Protein AF-A0A0E4HIX8-F1 (afdb_monomer_lite)

Foldseek 3Di:
DDPLVVLQVVLLVCLVPDDDDPPDPSVLSSLVSHQLLPDDQVSLVSLLVSLVVDPDPVSNLSSLVSPLNNLVYPCLVSLVVQLVPDQDPVSNVSSLSSNLSVPDQPFQWKAFDADFPVCVVVQVVQDDDPWDKAWGMKGQQSRHNQKIKTKIDTPDLVCQVVQFAPPSRSIDIDIDGDGDGDPDCRRGDPFFDMDTDGRDDDDDQVVVLVDDAQKDADDDDNAPDDDCVLCVVCVVVQWAWGMKGFLSHDDPRTGDPPDADSQQRKMWTWIFRDDSNDTDDIDTRGIHHD

Organism: NCBI:txid1073571

Sequence (290 aa):
MSLNQQRHKESMKYLTTAPLRENNAKFISAISDIAYESLTTDEAVLIERLYFKLKNLALRNQILYGLIRCKELELKDFFQNAYKKERYLDMRLLAVHGLAYYASEDRAGWIGGNAPEFFDGQSDLIHEGNQKYIFYLSLIHPFKPESMISIFIPEDYEEYLENNIYPNCSIKAIEHPISTESTEAMFTNPGLIKHAISGGELSNDEKSMDQSFLIKVGGNPRLIQNEDYYLTKLKEESISFLFQVDEEGYPETLLQEDCNYPFGFGSLYIYAKMGTTEVQHPVAGFWQFS

pLDDT: mean 90.48, std 8.73, range [46.25, 98.44]

Secondary structure (DSSP, 8-state):
--HHHHHHHHHHHHHHHS---TT-HHHHHHHHT--GGG--HHHHHHHHHHHHH---HHHHHHHHHHHTT-TTS--HHHHHHHHHH--SHHHHHHHHHHHHTTS-SS-SEEESSPPBGGGTT-HHHH-BTTB-EEEEEEEE-TT-TTEEEEEEEES-HHHHHHT-BTTS---EEEEEE--PBPS--TT--TTB--EEEPPPPP--HHHHHTS--SEEESSS---SS--THHHHHHHHTTEEEEEEEEGGG--TTSBPTTPPPTTSS-EEEEEEEE-SS-EEEEEEEEEE--

Structure (mmCIF, N/CA/C/O backbone):
data_AF-A0A0E4HIX8-F1
#
_entry.id   AF-A0A0E4HIX8-F1
#
loop_
_atom_site.group_PDB
_atom_site.id
_atom_site.type_symbol
_atom_site.label_atom_id
_atom_site.label_alt_id
_atom_site.label_comp_id
_atom_site.label_asym_id
_atom_site.label_entity_id
_atom_site.label_seq_id
_atom_site.pdbx_PDB_ins_code
_atom_site.Cartn_x
_atom_site.Cartn_y
_atom_site.Cartn_z
_atom_site.occupancy
_atom_site.B_iso_or_equiv
_atom_site.auth_seq_id
_atom_site.auth_comp_id
_atom_site.auth_asym_id
_atom_site.auth_atom_id
_atom_site.pdbx_PDB_model_num
ATOM 1 N N . MET A 1 1 ? 6.477 -9.493 -41.768 1.00 59.91 1 MET A N 1
ATOM 2 C CA . MET A 1 1 ? 7.122 -8.998 -40.533 1.00 59.91 1 MET A CA 1
ATOM 3 C C . MET A 1 1 ? 6.739 -7.537 -40.390 1.00 59.91 1 MET A C 1
ATOM 5 O O . MET A 1 1 ? 6.816 -6.833 -41.391 1.00 59.91 1 MET A O 1
ATOM 9 N N . SER A 1 2 ? 6.234 -7.105 -39.233 1.00 81.50 2 SER A N 1
ATOM 10 C CA . SER A 1 2 ? 5.857 -5.695 -39.045 1.00 81.50 2 SER A CA 1
ATOM 11 C C . SER A 1 2 ? 7.106 -4.803 -38.992 1.00 81.50 2 SER A C 1
ATOM 13 O O . SER A 1 2 ? 8.194 -5.277 -38.658 1.00 81.50 2 SER A O 1
ATOM 15 N N . LEU A 1 3 ? 6.963 -3.510 -39.305 1.00 80.12 3 LEU A N 1
ATOM 16 C CA . LEU A 1 3 ? 8.075 -2.548 -39.257 1.00 80.12 3 LEU A CA 1
ATOM 17 C C . LEU A 1 3 ? 8.757 -2.526 -37.873 1.00 80.12 3 LEU A C 1
ATOM 19 O O . LEU A 1 3 ? 9.980 -2.458 -37.786 1.00 80.12 3 LEU A O 1
ATOM 23 N N . ASN A 1 4 ? 7.980 -2.671 -36.796 1.00 80.81 4 ASN A N 1
ATOM 24 C CA . ASN A 1 4 ? 8.497 -2.717 -35.424 1.00 80.81 4 ASN A CA 1
ATOM 25 C C . ASN A 1 4 ? 9.299 -3.996 -35.136 1.00 80.81 4 ASN A C 1
ATOM 27 O O . ASN A 1 4 ? 10.362 -3.921 -34.527 1.00 80.81 4 ASN A O 1
ATOM 31 N N . GLN A 1 5 ? 8.855 -5.157 -35.631 1.00 83.94 5 GLN A N 1
ATOM 32 C CA . GLN A 1 5 ? 9.615 -6.410 -35.510 1.00 83.94 5 GLN A CA 1
ATOM 33 C C . GLN A 1 5 ? 10.943 -6.348 -36.274 1.00 83.94 5 GLN A C 1
ATOM 35 O O . GLN A 1 5 ? 11.952 -6.886 -35.819 1.00 83.94 5 GLN A O 1
ATOM 40 N N . GLN A 1 6 ? 10.960 -5.672 -37.427 1.00 88.94 6 GLN A N 1
ATOM 41 C CA . GLN A 1 6 ? 12.187 -5.475 -38.190 1.00 88.94 6 GLN A CA 1
ATOM 42 C C . GLN A 1 6 ? 13.198 -4.616 -37.426 1.00 88.94 6 GLN A C 1
ATOM 44 O O . GLN A 1 6 ? 14.352 -5.021 -37.284 1.00 88.94 6 GLN A O 1
ATOM 49 N N . ARG A 1 7 ? 12.754 -3.473 -36.888 1.00 91.19 7 ARG A N 1
ATOM 50 C CA . ARG A 1 7 ? 13.606 -2.568 -36.105 1.00 91.19 7 ARG A CA 1
ATOM 51 C C . ARG A 1 7 ? 14.152 -3.242 -34.851 1.00 91.19 7 ARG A C 1
ATOM 53 O O . ARG A 1 7 ? 15.355 -3.181 -34.625 1.00 91.19 7 ARG A O 1
ATOM 60 N N . HIS A 1 8 ? 13.313 -3.967 -34.109 1.00 94.12 8 HIS A N 1
ATOM 61 C CA . HIS A 1 8 ? 13.753 -4.749 -32.953 1.00 94.12 8 HIS A CA 1
ATOM 62 C C . HIS A 1 8 ? 14.888 -5.718 -33.335 1.00 94.12 8 HIS A C 1
ATOM 64 O O . HIS A 1 8 ? 15.964 -5.682 -32.741 1.00 94.12 8 HIS A O 1
ATOM 70 N N . LYS A 1 9 ? 14.701 -6.530 -34.387 1.00 93.12 9 LYS A N 1
ATOM 71 C CA . LYS A 1 9 ? 15.698 -7.525 -34.818 1.00 93.12 9 LYS A CA 1
ATOM 72 C C . LYS A 1 9 ? 17.019 -6.890 -35.264 1.00 93.12 9 LYS A C 1
ATOM 74 O O . LYS A 1 9 ? 18.096 -7.407 -34.959 1.00 93.12 9 LYS A O 1
ATOM 79 N N . GLU A 1 10 ? 16.953 -5.785 -36.003 1.00 94.06 10 GLU A N 1
ATOM 80 C CA . GLU A 1 10 ? 18.139 -5.040 -36.438 1.00 94.06 10 GLU A CA 1
ATOM 81 C C . GLU A 1 10 ? 18.893 -4.436 -35.245 1.00 94.06 10 GLU A C 1
ATOM 83 O O . GLU A 1 10 ? 20.123 -4.540 -35.177 1.00 94.06 10 GLU A O 1
ATOM 88 N N . SER A 1 11 ? 18.162 -3.888 -34.275 1.00 95.19 11 SER A N 1
ATOM 89 C CA . SER A 1 11 ? 18.711 -3.343 -33.035 1.00 95.19 11 SER A CA 1
ATOM 90 C C . SER A 1 11 ? 19.380 -4.406 -32.174 1.00 95.19 11 SER A C 1
ATOM 92 O O . SER A 1 11 ? 20.542 -4.233 -31.805 1.00 95.19 11 SER A O 1
ATOM 94 N N . MET A 1 12 ? 18.722 -5.542 -31.927 1.00 95.56 12 MET A N 1
ATOM 95 C CA . MET A 1 12 ? 19.296 -6.641 -31.142 1.00 95.56 12 MET A CA 1
ATOM 96 C C . MET A 1 12 ? 20.572 -7.193 -31.788 1.00 95.56 12 MET A C 1
ATOM 98 O O . MET A 1 12 ? 21.597 -7.369 -31.119 1.00 95.56 12 MET A O 1
ATOM 102 N N . LYS A 1 13 ? 20.574 -7.361 -33.118 1.00 94.31 13 LYS A N 1
ATOM 103 C CA . LYS A 1 13 ? 21.771 -7.771 -33.869 1.00 94.31 13 LYS A CA 1
ATOM 104 C C . LYS A 1 13 ? 22.914 -6.762 -33.724 1.00 94.31 13 LYS A C 1
ATOM 106 O O . LYS A 1 13 ? 24.072 -7.156 -33.551 1.00 94.31 13 LYS A O 1
ATOM 111 N N . TYR A 1 14 ? 22.609 -5.468 -33.806 1.00 95.44 14 TYR A N 1
ATOM 112 C CA . TYR A 1 14 ? 23.607 -4.417 -33.636 1.00 95.44 14 TYR A CA 1
ATOM 113 C C . TYR A 1 14 ? 24.183 -4.419 -32.216 1.00 95.44 14 TYR A C 1
ATOM 115 O O . TYR A 1 14 ? 25.400 -4.458 -32.060 1.00 95.44 14 TYR A O 1
ATOM 123 N N . LEU A 1 15 ? 23.335 -4.449 -31.188 1.00 93.94 15 LEU A N 1
ATOM 124 C CA . LEU A 1 15 ? 23.751 -4.397 -29.783 1.00 93.94 15 LEU A CA 1
ATOM 125 C C . LEU A 1 15 ? 24.570 -5.618 -29.345 1.00 93.94 15 LEU A C 1
ATOM 127 O O . LEU A 1 15 ? 25.424 -5.497 -28.473 1.00 93.94 15 LEU A O 1
ATOM 131 N N . THR A 1 16 ? 24.364 -6.769 -29.987 1.00 91.75 16 THR A N 1
ATOM 132 C CA . THR A 1 16 ? 25.145 -7.990 -29.730 1.00 91.75 16 THR A CA 1
ATOM 133 C C . THR A 1 16 ? 26.591 -7.878 -30.223 1.00 91.75 16 THR A C 1
ATOM 135 O O . THR A 1 16 ? 27.501 -8.470 -29.648 1.00 91.75 16 THR A O 1
ATOM 138 N N . THR A 1 17 ? 26.817 -7.140 -31.313 1.00 88.38 17 THR A N 1
ATOM 139 C CA . THR A 1 17 ? 28.098 -7.142 -32.044 1.00 88.38 17 THR A CA 1
ATOM 140 C C . THR A 1 17 ? 28.874 -5.835 -31.924 1.00 88.38 17 THR A C 1
ATOM 142 O O . THR A 1 17 ? 30.094 -5.817 -32.100 1.00 88.38 17 THR A O 1
ATOM 145 N N . ALA A 1 18 ? 28.192 -4.729 -31.633 1.00 84.56 18 ALA A N 1
ATOM 146 C CA . ALA A 1 18 ? 28.807 -3.419 -31.540 1.00 84.56 18 ALA A CA 1
ATOM 147 C C . ALA A 1 18 ? 29.565 -3.234 -30.212 1.00 84.56 18 ALA A C 1
ATOM 149 O O . ALA A 1 18 ? 29.107 -3.678 -29.158 1.00 84.56 18 ALA A O 1
ATOM 150 N N . PRO A 1 19 ? 30.700 -2.510 -30.218 1.00 87.06 19 PRO A N 1
ATOM 151 C CA . PRO A 1 19 ? 31.326 -2.071 -28.979 1.00 87.06 19 PRO A CA 1
ATOM 152 C C . PRO A 1 19 ? 30.395 -1.115 -28.224 1.00 87.06 19 PRO A C 1
ATOM 154 O 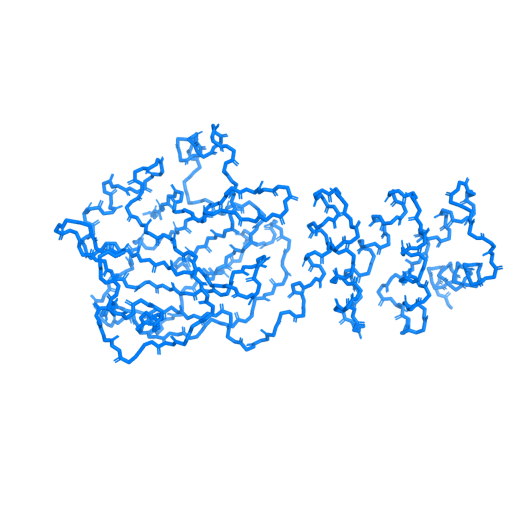O . PRO A 1 19 ? 29.704 -0.293 -28.833 1.00 87.06 19 PRO A O 1
ATOM 157 N N . LEU A 1 20 ? 30.432 -1.174 -26.892 1.00 89.94 20 LEU A N 1
ATOM 158 C CA . LEU A 1 20 ? 29.650 -0.294 -26.026 1.00 89.94 20 LEU A CA 1
ATOM 159 C C . LEU A 1 20 ? 30.088 1.166 -26.238 1.00 89.94 20 LEU A C 1
ATOM 161 O O . LEU A 1 20 ? 31.206 1.553 -25.896 1.00 89.94 20 LEU A O 1
ATOM 165 N N . ARG A 1 21 ? 29.215 1.964 -26.865 1.00 90.12 21 ARG A N 1
ATOM 166 C CA . ARG A 1 21 ? 29.473 3.360 -27.251 1.00 90.12 21 ARG A CA 1
ATOM 167 C C . ARG A 1 21 ? 28.245 4.218 -26.969 1.00 90.12 21 ARG A C 1
ATOM 169 O O . ARG A 1 21 ? 27.449 4.494 -27.856 1.00 90.12 21 ARG A O 1
ATOM 176 N N . GLU A 1 22 ? 28.126 4.669 -25.730 1.00 90.88 22 GLU A N 1
ATOM 177 C CA . GLU A 1 22 ? 26.921 5.325 -25.193 1.00 90.88 22 GLU A CA 1
ATOM 178 C C . GLU A 1 22 ? 26.588 6.672 -25.848 1.00 90.88 22 GLU A C 1
ATOM 180 O O . GLU A 1 22 ? 25.436 7.084 -25.850 1.00 90.88 22 GLU A O 1
ATOM 185 N N . ASN A 1 23 ? 27.581 7.336 -26.446 1.00 90.81 23 ASN A N 1
ATOM 186 C CA . ASN A 1 23 ? 27.400 8.607 -27.157 1.00 90.81 23 ASN A CA 1
ATOM 187 C C . ASN A 1 23 ? 27.162 8.416 -28.665 1.00 90.81 23 ASN A C 1
ATOM 189 O O . ASN A 1 23 ? 27.060 9.386 -29.412 1.00 90.81 23 ASN A O 1
ATOM 193 N N . ASN A 1 24 ? 27.140 7.173 -29.154 1.00 94.00 24 ASN A N 1
ATOM 194 C CA . ASN A 1 24 ? 26.925 6.898 -30.566 1.00 94.00 24 ASN A CA 1
ATOM 195 C C . ASN A 1 24 ? 25.423 6.906 -30.881 1.00 94.00 24 ASN A C 1
ATOM 197 O O . ASN A 1 24 ? 24.669 6.108 -30.331 1.00 94.00 24 ASN A O 1
ATOM 201 N N . ALA A 1 25 ? 25.004 7.751 -31.827 1.00 93.94 25 ALA A N 1
ATOM 202 C CA . ALA A 1 25 ? 23.596 7.896 -32.205 1.00 93.94 25 ALA A CA 1
ATOM 203 C C . ALA A 1 25 ? 22.934 6.570 -32.621 1.00 93.94 25 ALA A C 1
ATOM 205 O O . ALA A 1 25 ? 21.786 6.316 -32.270 1.00 93.94 25 ALA A O 1
ATOM 206 N N . LYS A 1 26 ? 23.670 5.685 -33.308 1.00 93.88 26 LYS A N 1
ATOM 207 C CA . LYS A 1 26 ? 23.159 4.367 -33.705 1.00 93.88 26 LYS A CA 1
ATOM 208 C C . LYS A 1 26 ? 22.976 3.437 -32.503 1.00 93.88 26 LYS A C 1
ATOM 210 O O . LYS A 1 26 ? 22.024 2.672 -32.485 1.00 93.88 26 LYS A O 1
ATOM 215 N N . PHE A 1 27 ? 23.843 3.524 -31.492 1.00 95.12 27 PHE A N 1
ATOM 216 C CA . PHE A 1 27 ? 23.681 2.786 -30.234 1.00 95.12 27 PHE A CA 1
ATOM 217 C C . PHE A 1 27 ? 22.464 3.270 -29.440 1.00 95.12 27 PHE A C 1
ATOM 219 O O . PHE A 1 27 ? 21.651 2.455 -29.018 1.00 95.12 27 PHE A O 1
ATOM 226 N N . ILE A 1 28 ? 22.298 4.588 -29.310 1.00 95.38 28 ILE A N 1
ATOM 227 C CA . ILE A 1 28 ? 21.143 5.199 -28.634 1.00 95.38 28 ILE A CA 1
ATOM 228 C C . ILE A 1 28 ? 19.832 4.814 -29.343 1.00 95.38 28 ILE A C 1
ATOM 230 O O . ILE A 1 28 ? 18.876 4.376 -28.702 1.00 95.38 28 ILE A O 1
ATOM 234 N N . SER A 1 29 ? 19.801 4.917 -30.677 1.00 94.75 29 SER A N 1
ATOM 235 C CA . SER A 1 29 ? 18.643 4.508 -31.480 1.00 94.75 29 SER A CA 1
ATOM 236 C C . SER A 1 29 ? 18.362 3.015 -31.347 1.00 94.75 29 SER A C 1
ATOM 238 O O . SER A 1 29 ? 17.205 2.632 -31.244 1.00 94.75 29 SER A O 1
ATOM 240 N N . ALA A 1 30 ? 19.399 2.172 -31.306 1.00 95.94 30 ALA A N 1
ATOM 241 C CA . ALA A 1 30 ? 19.214 0.733 -31.173 1.00 95.94 30 ALA A CA 1
ATOM 242 C C . ALA A 1 30 ? 18.537 0.363 -29.848 1.00 95.94 30 ALA A C 1
ATOM 244 O O . ALA A 1 30 ? 17.614 -0.438 -29.868 1.00 95.94 30 ALA A O 1
ATOM 245 N N . ILE A 1 31 ? 18.925 0.980 -28.723 1.00 95.62 31 ILE A N 1
ATOM 246 C CA . ILE A 1 31 ? 18.240 0.791 -27.428 1.00 95.62 31 ILE A CA 1
ATOM 247 C C . ILE A 1 31 ? 16.780 1.282 -27.486 1.00 95.62 31 ILE A C 1
ATOM 249 O O . ILE A 1 31 ? 15.894 0.673 -26.895 1.00 95.62 31 ILE A O 1
ATOM 253 N N . SER A 1 32 ? 16.513 2.356 -28.232 1.00 93.81 32 SER A N 1
ATOM 254 C CA . SER A 1 32 ? 15.167 2.942 -28.385 1.00 93.81 32 SER A CA 1
ATOM 255 C C . SER A 1 32 ? 14.215 2.137 -29.240 1.00 93.81 32 SER A C 1
ATOM 257 O O . SER A 1 32 ? 13.009 2.175 -29.020 1.00 93.81 32 SER A O 1
ATOM 259 N N . ASP A 1 33 ? 14.762 1.365 -30.162 1.00 94.94 33 ASP A N 1
ATOM 260 C CA . ASP A 1 33 ? 13.988 0.588 -31.115 1.00 94.94 33 ASP A CA 1
ATOM 261 C C . ASP A 1 33 ? 13.700 -0.840 -30.623 1.00 94.94 33 ASP A C 1
ATOM 263 O O . ASP A 1 33 ? 13.101 -1.637 -31.349 1.00 94.94 33 ASP A O 1
ATOM 267 N N . ILE A 1 34 ? 14.120 -1.186 -29.400 1.00 95.25 34 ILE A N 1
ATOM 268 C CA . ILE A 1 34 ? 13.808 -2.477 -28.788 1.00 95.25 34 ILE A CA 1
ATOM 269 C C . ILE A 1 34 ? 12.320 -2.516 -28.435 1.00 95.25 34 ILE A C 1
ATOM 271 O O . ILE A 1 34 ? 11.837 -1.785 -27.574 1.00 95.25 34 ILE A O 1
ATOM 275 N N . ALA A 1 35 ? 11.595 -3.444 -29.052 1.00 93.62 35 ALA A N 1
ATOM 276 C CA . ALA A 1 35 ? 10.303 -3.893 -28.546 1.00 93.62 35 ALA A CA 1
ATOM 277 C C . ALA A 1 35 ? 10.506 -4.775 -27.295 1.00 93.62 35 ALA A C 1
ATOM 279 O O . ALA A 1 35 ? 10.744 -5.974 -27.416 1.00 93.62 35 ALA A O 1
ATOM 280 N N . TYR A 1 36 ? 10.479 -4.160 -26.109 1.00 93.44 36 TYR A N 1
ATOM 281 C CA . TYR A 1 36 ? 10.778 -4.834 -24.837 1.00 93.44 36 TYR A CA 1
ATOM 282 C C . TYR A 1 36 ? 9.793 -5.960 -24.502 1.00 93.44 36 TYR A C 1
ATOM 284 O O . TYR A 1 36 ? 10.214 -7.047 -24.136 1.00 93.44 36 TYR A O 1
ATOM 292 N N . GLU A 1 37 ? 8.496 -5.743 -24.720 1.00 90.31 37 GLU A N 1
ATOM 293 C CA . GLU A 1 37 ? 7.434 -6.725 -24.434 1.00 90.31 37 GLU A CA 1
ATOM 294 C C . GLU A 1 37 ? 7.545 -8.015 -25.264 1.00 90.31 37 GLU A C 1
ATOM 296 O O . GLU A 1 37 ? 6.884 -8.998 -24.959 1.00 90.31 37 GLU A O 1
ATOM 301 N N . SER A 1 38 ? 8.378 -8.020 -26.309 1.00 91.00 38 SER A N 1
ATOM 302 C CA . SER A 1 38 ? 8.639 -9.188 -27.155 1.00 91.00 38 SER A CA 1
ATOM 303 C C . SER A 1 38 ? 10.047 -9.764 -26.988 1.00 91.00 38 SER A C 1
ATOM 305 O O . SER A 1 38 ? 10.480 -10.537 -27.840 1.00 91.00 38 SER A O 1
ATOM 307 N N . LEU A 1 39 ? 10.793 -9.345 -25.960 1.00 95.06 39 LEU A N 1
ATOM 308 C CA . LEU A 1 39 ? 12.128 -9.877 -25.698 1.00 95.06 39 LEU A CA 1
ATOM 309 C C . LEU A 1 39 ? 12.061 -11.365 -25.360 1.00 95.06 39 LEU A C 1
ATOM 311 O O . LEU A 1 39 ? 11.283 -11.797 -24.514 1.00 95.06 39 LEU A O 1
ATOM 315 N N . THR A 1 40 ? 12.950 -12.136 -25.972 1.00 95.06 40 THR A N 1
ATOM 316 C CA . THR A 1 40 ? 13.248 -13.491 -25.502 1.00 95.06 40 THR A CA 1
ATOM 317 C C . THR A 1 40 ? 14.146 -13.455 -24.261 1.00 95.06 40 THR A C 1
ATOM 319 O O . THR A 1 40 ? 14.801 -12.449 -23.978 1.00 95.06 40 THR A O 1
ATOM 322 N N . THR A 1 41 ? 14.238 -14.569 -23.530 1.00 94.06 41 THR A N 1
ATOM 323 C CA . THR A 1 41 ? 15.103 -14.682 -22.342 1.00 94.06 41 THR A CA 1
ATOM 324 C C . THR A 1 41 ? 16.573 -14.367 -22.651 1.00 94.06 41 THR A C 1
ATOM 326 O O . THR A 1 41 ? 17.208 -13.615 -21.916 1.00 94.06 41 THR A O 1
ATOM 329 N N . ASP A 1 42 ? 17.113 -14.870 -23.766 1.00 94.62 42 ASP A N 1
ATOM 330 C CA . ASP A 1 42 ? 18.510 -14.615 -24.159 1.00 94.62 42 ASP A CA 1
ATOM 331 C C . ASP A 1 42 ? 18.763 -13.135 -24.477 1.00 94.62 42 ASP A C 1
ATOM 333 O O . ASP A 1 42 ? 19.809 -12.568 -24.139 1.00 94.62 42 ASP A O 1
ATOM 337 N N . GLU A 1 43 ? 17.795 -12.492 -25.128 1.00 96.31 43 GLU A N 1
ATOM 338 C CA . GLU A 1 43 ? 17.854 -11.072 -25.451 1.00 96.31 43 GLU A CA 1
ATOM 339 C C . GLU A 1 43 ? 17.769 -10.218 -24.186 1.00 96.31 43 GLU A C 1
ATOM 341 O O . GLU A 1 43 ? 18.552 -9.280 -24.037 1.00 96.31 43 GLU A O 1
ATOM 346 N N . ALA A 1 44 ? 16.901 -10.575 -23.241 1.00 96.00 44 ALA A N 1
ATOM 347 C CA . ALA A 1 44 ? 16.820 -9.910 -21.948 1.00 96.00 44 ALA A CA 1
ATOM 348 C C . ALA A 1 44 ? 18.144 -9.999 -21.180 1.00 96.00 44 ALA A C 1
ATOM 350 O O . ALA A 1 44 ? 18.674 -8.962 -20.787 1.00 96.00 44 ALA A O 1
ATOM 351 N N . VAL A 1 45 ? 18.773 -11.178 -21.111 1.00 96.19 45 VAL A N 1
ATOM 352 C CA . VAL A 1 45 ? 20.099 -11.352 -20.488 1.00 96.19 45 VAL A CA 1
ATOM 353 C C . VAL A 1 45 ? 21.152 -10.432 -21.121 1.00 96.19 45 VAL A C 1
ATOM 355 O O . VAL A 1 45 ? 22.015 -9.882 -20.425 1.00 96.19 45 VAL A O 1
ATOM 358 N N . LEU A 1 46 ? 21.113 -10.227 -22.443 1.00 96.06 46 LEU A N 1
ATOM 359 C CA . LEU A 1 46 ? 21.987 -9.256 -23.108 1.00 96.06 46 LEU A CA 1
ATOM 360 C C . LEU A 1 46 ? 21.691 -7.823 -22.640 1.00 96.06 46 LEU A C 1
ATOM 362 O O . LEU A 1 46 ? 22.627 -7.080 -22.327 1.00 96.06 46 LEU A O 1
ATOM 366 N N . ILE A 1 47 ? 20.417 -7.434 -22.590 1.00 97.56 47 ILE A N 1
ATOM 367 C CA . ILE A 1 47 ? 19.988 -6.096 -22.171 1.00 97.56 47 ILE A CA 1
ATOM 368 C C . ILE A 1 47 ? 20.337 -5.822 -20.703 1.00 97.56 47 ILE A C 1
ATOM 370 O O . ILE A 1 47 ? 20.862 -4.749 -20.401 1.00 97.56 47 ILE A O 1
ATOM 374 N N . GLU A 1 48 ? 20.158 -6.787 -19.803 1.00 97.31 48 GLU A N 1
ATOM 375 C CA . GLU A 1 48 ? 20.580 -6.685 -18.403 1.00 97.31 48 GLU A CA 1
ATOM 376 C C . GLU A 1 48 ? 22.090 -6.442 -18.294 1.00 97.31 48 GLU A C 1
ATOM 378 O O . GLU A 1 48 ? 22.552 -5.511 -17.627 1.00 97.31 48 GLU A O 1
ATOM 383 N N . ARG A 1 49 ? 22.896 -7.233 -19.016 1.00 96.31 49 ARG A N 1
ATOM 384 C CA . ARG A 1 49 ? 24.357 -7.053 -19.052 1.00 96.31 49 ARG A CA 1
ATOM 385 C C . ARG A 1 49 ? 24.746 -5.672 -19.566 1.00 96.31 49 ARG A C 1
ATOM 387 O O . ARG A 1 49 ? 25.720 -5.097 -19.073 1.00 96.31 49 ARG A O 1
ATOM 394 N N . LEU A 1 50 ? 24.027 -5.145 -20.558 1.00 96.31 50 LEU A N 1
ATOM 395 C CA . LEU A 1 50 ? 24.237 -3.785 -21.049 1.00 96.31 50 LEU A CA 1
ATOM 396 C C . LEU A 1 50 ? 23.897 -2.766 -19.960 1.00 96.31 50 LEU A C 1
ATOM 398 O O . LEU A 1 50 ? 24.756 -1.949 -19.634 1.00 96.31 50 LEU A O 1
ATOM 402 N N . TYR A 1 51 ? 22.723 -2.861 -19.334 1.00 97.50 51 TYR A N 1
ATOM 403 C CA . TYR A 1 51 ? 22.295 -1.977 -18.246 1.00 97.50 51 TYR A CA 1
ATOM 404 C C . TYR A 1 51 ? 23.368 -1.818 -17.160 1.00 97.50 51 TYR A C 1
ATOM 406 O O . TYR A 1 51 ? 23.742 -0.697 -16.799 1.00 97.50 51 TYR A O 1
ATOM 414 N N . PHE A 1 52 ? 23.937 -2.929 -16.680 1.00 96.94 52 PHE A N 1
ATOM 415 C CA . PHE A 1 52 ? 24.943 -2.880 -15.617 1.00 96.94 52 PHE A CA 1
ATOM 416 C C . PHE A 1 52 ? 26.282 -2.281 -16.062 1.00 96.94 52 PHE A C 1
ATOM 418 O O . PHE A 1 52 ? 26.972 -1.688 -15.225 1.00 96.94 52 PHE A O 1
ATOM 425 N N . LYS A 1 53 ? 26.631 -2.366 -17.352 1.00 95.75 53 LYS A N 1
ATOM 426 C CA . LYS A 1 53 ? 27.852 -1.770 -17.919 1.00 95.75 53 LYS A CA 1
ATOM 427 C C . LYS A 1 53 ? 27.704 -0.287 -18.262 1.00 95.75 53 LYS A C 1
ATOM 429 O O . LYS A 1 53 ? 28.718 0.411 -18.300 1.00 95.75 53 LYS A O 1
ATOM 434 N N . LEU A 1 54 ? 26.481 0.188 -18.500 1.00 95.69 54 LEU A N 1
ATOM 435 C CA . LEU A 1 54 ? 26.231 1.557 -18.939 1.00 95.69 54 LEU A CA 1
ATOM 436 C C . LEU A 1 54 ? 26.487 2.593 -17.832 1.00 95.69 54 LEU A C 1
ATOM 438 O O . LEU A 1 54 ? 26.041 2.443 -16.689 1.00 95.69 54 LEU A O 1
ATOM 442 N N . LYS A 1 55 ? 27.149 3.698 -18.183 1.00 94.19 55 LYS A N 1
ATOM 443 C CA . LYS A 1 55 ? 27.344 4.876 -17.319 1.00 94.19 55 LYS A CA 1
ATOM 444 C C . LYS A 1 55 ? 26.317 5.977 -17.586 1.00 94.19 55 LYS A C 1
ATOM 446 O O . LYS A 1 55 ? 25.950 6.689 -16.650 1.00 94.19 55 LYS A O 1
ATOM 451 N N . ASN A 1 56 ? 25.804 6.079 -18.807 1.00 95.38 56 ASN A N 1
ATOM 452 C CA . ASN A 1 56 ? 24.782 7.035 -19.208 1.00 95.38 56 ASN A CA 1
ATOM 453 C C . ASN A 1 56 ? 23.448 6.736 -18.510 1.00 95.38 56 ASN A C 1
ATOM 455 O O . ASN A 1 56 ? 22.855 5.672 -18.690 1.00 95.38 56 ASN A O 1
ATOM 459 N N . LEU A 1 57 ? 22.992 7.705 -17.718 1.00 93.94 57 LEU A N 1
ATOM 460 C CA . LEU A 1 57 ? 21.774 7.607 -16.921 1.00 93.94 57 LEU A CA 1
ATOM 461 C C . LEU A 1 57 ? 20.517 7.449 -17.785 1.00 93.94 57 LEU A C 1
ATOM 463 O O . LEU A 1 57 ? 19.703 6.578 -17.505 1.00 93.94 57 LEU A O 1
ATOM 467 N N . ALA A 1 58 ? 20.378 8.240 -18.850 1.00 94.00 58 ALA A N 1
ATOM 468 C CA . ALA A 1 58 ? 19.187 8.223 -19.696 1.00 94.00 58 ALA A CA 1
ATOM 469 C C . ALA A 1 58 ? 18.986 6.856 -20.368 1.00 94.00 58 ALA A C 1
ATOM 471 O O . ALA A 1 58 ? 17.879 6.324 -20.362 1.00 94.00 58 ALA A O 1
ATOM 472 N N . LEU A 1 59 ? 20.067 6.247 -20.868 1.00 96.06 59 LEU A N 1
ATOM 473 C CA . LEU A 1 59 ? 20.009 4.913 -21.473 1.00 96.06 59 LEU A CA 1
ATOM 474 C C . LEU A 1 59 ? 19.667 3.825 -20.453 1.00 96.06 59 LEU A C 1
ATOM 476 O O . LEU A 1 59 ? 18.881 2.929 -20.756 1.00 96.06 59 LEU A O 1
ATOM 480 N N . ARG A 1 60 ? 20.227 3.899 -19.238 1.00 97.06 60 ARG A N 1
ATOM 481 C CA . ARG A 1 60 ? 19.858 2.968 -18.165 1.00 97.06 60 ARG A CA 1
ATOM 482 C C . ARG A 1 60 ? 18.391 3.118 -17.779 1.00 97.06 60 ARG A C 1
ATOM 484 O O . ARG A 1 60 ? 17.694 2.115 -17.706 1.00 97.06 60 ARG A O 1
ATOM 491 N N . ASN A 1 61 ? 17.923 4.349 -17.592 1.00 95.50 61 ASN A N 1
ATOM 492 C CA . ASN A 1 61 ? 16.533 4.642 -17.255 1.00 95.50 61 ASN A CA 1
ATOM 493 C C . ASN A 1 61 ? 15.572 4.075 -18.305 1.00 95.50 61 ASN A C 1
ATOM 495 O O . ASN A 1 61 ? 14.604 3.401 -17.978 1.00 95.50 61 ASN A O 1
ATOM 499 N N . GLN A 1 62 ? 15.896 4.263 -19.581 1.00 95.56 62 GLN A N 1
ATOM 500 C CA . GLN A 1 62 ? 15.123 3.725 -20.690 1.00 95.56 62 GLN A CA 1
ATOM 501 C C . GLN A 1 62 ? 15.059 2.191 -20.693 1.00 95.56 62 GLN A C 1
ATOM 503 O O . GLN A 1 62 ? 13.981 1.628 -20.878 1.00 95.56 62 GLN A O 1
ATOM 508 N N . ILE A 1 63 ? 16.187 1.514 -20.451 1.00 97.31 63 ILE A N 1
ATOM 509 C CA . ILE A 1 63 ? 16.215 0.052 -20.320 1.00 97.31 63 ILE A CA 1
ATOM 510 C C . ILE A 1 63 ? 15.371 -0.403 -19.130 1.00 97.31 63 ILE A C 1
ATOM 512 O O . ILE A 1 63 ? 14.589 -1.338 -19.271 1.00 97.31 63 ILE A O 1
ATOM 516 N N . LEU A 1 64 ? 15.503 0.265 -17.983 1.00 95.50 64 LEU A N 1
ATOM 517 C CA . LEU A 1 64 ? 14.754 -0.063 -16.775 1.00 95.50 64 LEU A CA 1
ATOM 518 C C . LEU A 1 64 ? 13.242 0.045 -17.018 1.00 95.50 64 LEU A C 1
ATOM 520 O O . LEU A 1 64 ? 12.514 -0.910 -16.767 1.00 95.50 64 LEU A O 1
ATOM 524 N N . TYR A 1 65 ? 12.787 1.152 -17.615 1.00 93.25 65 TYR A N 1
ATOM 525 C CA . TYR A 1 65 ? 11.394 1.342 -18.038 1.00 93.25 65 TYR A CA 1
ATOM 526 C C . TYR A 1 65 ? 10.901 0.285 -19.028 1.00 93.25 65 TYR A C 1
ATOM 528 O O . TYR A 1 65 ? 9.725 -0.080 -18.998 1.00 93.25 65 TYR A O 1
ATOM 536 N N . GLY A 1 66 ? 11.765 -0.152 -19.943 1.00 93.12 66 GLY A N 1
ATOM 537 C CA 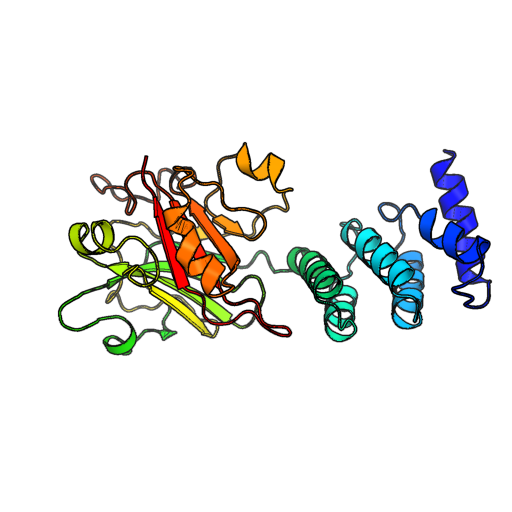. GLY A 1 66 ? 11.440 -1.191 -20.911 1.00 93.12 66 GLY A CA 1
ATOM 538 C C . GLY A 1 66 ? 11.259 -2.554 -20.245 1.00 93.12 66 GLY A C 1
ATOM 539 O O . GLY A 1 66 ? 10.246 -3.216 -20.460 1.00 93.12 66 GLY A O 1
ATOM 540 N N . LEU A 1 67 ? 12.201 -2.943 -19.384 1.00 95.38 67 LEU A N 1
ATOM 541 C CA . LEU A 1 67 ? 12.198 -4.243 -18.713 1.00 95.38 67 LEU A CA 1
ATOM 542 C C . LEU A 1 67 ? 11.025 -4.417 -17.739 1.00 95.38 67 LEU A C 1
ATOM 544 O O . LEU A 1 67 ? 10.508 -5.522 -17.632 1.00 95.38 67 LEU A O 1
ATOM 548 N N . ILE A 1 68 ? 10.525 -3.343 -17.112 1.00 90.56 68 ILE A N 1
ATOM 549 C CA . ILE A 1 68 ? 9.304 -3.390 -16.273 1.00 90.56 68 ILE A CA 1
ATOM 550 C C . ILE A 1 68 ? 8.091 -3.939 -17.047 1.00 90.56 68 ILE A C 1
ATOM 552 O O . ILE A 1 68 ? 7.198 -4.545 -16.463 1.00 90.56 68 ILE A O 1
ATOM 556 N N . ARG A 1 69 ? 8.050 -3.764 -18.373 1.00 87.75 69 ARG A N 1
ATOM 557 C CA . ARG A 1 69 ? 6.928 -4.211 -19.218 1.00 87.75 69 ARG A CA 1
ATOM 558 C C . ARG A 1 69 ? 7.031 -5.682 -19.627 1.00 87.75 69 ARG A C 1
ATOM 560 O O . ARG A 1 69 ? 6.096 -6.217 -20.214 1.00 87.75 69 ARG A O 1
ATOM 567 N N . CYS A 1 70 ? 8.146 -6.345 -19.330 1.00 89.06 70 CYS A N 1
ATOM 568 C CA . CYS A 1 70 ? 8.417 -7.718 -19.747 1.00 89.06 70 CYS A CA 1
ATOM 569 C C . CYS A 1 70 ? 7.814 -8.730 -18.761 1.00 89.06 70 CYS A C 1
ATOM 571 O O . CYS A 1 70 ? 8.539 -9.411 -18.043 1.00 89.06 70 CYS A O 1
ATOM 573 N N . LYS A 1 71 ? 6.480 -8.817 -18.715 1.00 79.12 71 LYS A N 1
ATOM 574 C CA . LYS A 1 71 ? 5.751 -9.625 -17.716 1.00 79.12 71 LYS A CA 1
A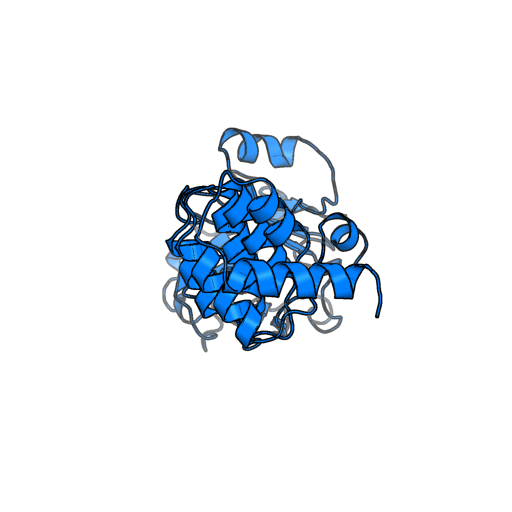TOM 575 C C . LYS A 1 71 ? 5.992 -11.139 -17.815 1.00 79.12 71 LYS A C 1
ATOM 577 O O . LYS A 1 71 ? 5.798 -11.852 -16.838 1.00 79.12 71 LYS A O 1
ATOM 582 N N . GLU A 1 72 ? 6.394 -11.626 -18.987 1.00 84.69 72 GLU A N 1
ATOM 583 C CA . GLU A 1 72 ? 6.620 -13.056 -19.254 1.00 84.69 72 GLU A CA 1
ATOM 584 C C . GLU A 1 72 ? 8.044 -13.529 -18.906 1.00 84.69 72 GLU A C 1
ATOM 586 O O . GLU A 1 72 ? 8.341 -14.718 -19.006 1.00 84.69 72 GLU A O 1
ATOM 591 N N . LEU A 1 73 ? 8.939 -12.617 -18.513 1.00 88.69 73 LEU A N 1
ATOM 592 C CA . LEU A 1 73 ? 10.330 -12.927 -18.180 1.00 88.69 73 LEU A CA 1
ATOM 593 C C . LEU A 1 73 ? 10.536 -12.946 -16.664 1.00 88.69 73 LEU A C 1
ATOM 595 O O . LEU A 1 73 ? 9.920 -12.159 -15.959 1.00 88.69 73 LEU A O 1
ATOM 599 N N . GLU A 1 74 ? 11.436 -13.799 -16.168 1.00 90.69 74 GLU A N 1
ATOM 600 C CA . GLU A 1 74 ? 11.929 -13.711 -14.786 1.00 90.69 74 GLU A CA 1
ATOM 601 C C . GLU A 1 74 ? 13.041 -12.658 -14.741 1.00 90.69 74 GLU A C 1
ATOM 603 O O . GLU A 1 74 ? 14.116 -12.856 -15.307 1.00 90.69 74 GLU A O 1
ATOM 608 N N . LEU A 1 75 ? 12.754 -11.522 -14.104 1.00 93.38 75 LEU A N 1
ATOM 609 C CA . LEU A 1 75 ? 13.664 -10.387 -13.940 1.00 93.38 75 LEU A CA 1
ATOM 610 C C . LEU A 1 75 ? 13.791 -9.941 -12.472 1.00 93.38 75 LEU A C 1
ATOM 612 O O . LEU A 1 75 ? 14.216 -8.812 -12.203 1.00 93.38 75 LEU A O 1
ATOM 616 N N . LYS A 1 76 ? 13.429 -10.788 -11.501 1.00 88.06 76 LYS A N 1
ATOM 617 C CA . LYS A 1 76 ? 13.464 -10.437 -10.072 1.00 88.06 76 LYS A CA 1
ATOM 618 C C . LYS A 1 76 ? 14.871 -10.031 -9.661 1.00 88.06 76 LYS A C 1
ATOM 620 O O . LYS A 1 76 ? 15.081 -8.938 -9.129 1.00 88.06 76 LYS A O 1
ATOM 625 N N . ASP A 1 77 ? 15.846 -10.877 -9.976 1.00 92.50 77 ASP A N 1
ATOM 626 C CA . ASP A 1 77 ? 17.253 -10.633 -9.661 1.00 92.50 77 ASP A CA 1
ATOM 627 C C . ASP A 1 77 ? 17.779 -9.377 -10.364 1.00 92.50 77 ASP A C 1
ATOM 629 O O . ASP A 1 77 ? 18.541 -8.601 -9.775 1.00 92.50 77 ASP A O 1
ATOM 633 N N . PHE A 1 78 ? 17.343 -9.125 -11.603 1.00 96.56 78 PHE A N 1
ATOM 634 C CA . PHE A 1 78 ? 17.683 -7.902 -12.322 1.00 96.56 78 PHE A CA 1
ATOM 635 C C . PHE A 1 78 ? 17.228 -6.665 -11.545 1.00 96.56 78 PHE A C 1
ATOM 637 O O . PHE A 1 78 ? 18.053 -5.796 -11.249 1.00 96.56 78 PHE A O 1
ATOM 644 N N . PHE A 1 79 ? 15.948 -6.588 -11.171 1.00 94.25 79 PHE A N 1
ATOM 645 C CA . PHE A 1 79 ? 15.414 -5.419 -10.478 1.00 94.25 79 PHE A CA 1
ATOM 646 C C . PHE A 1 79 ? 16.013 -5.247 -9.076 1.00 94.25 79 PHE A C 1
ATOM 648 O O . PHE A 1 79 ? 16.298 -4.117 -8.671 1.00 94.25 79 PHE A O 1
ATOM 655 N N . GLN A 1 80 ? 16.319 -6.341 -8.365 1.00 88.62 80 GLN A N 1
ATOM 656 C CA . GLN A 1 80 ? 17.002 -6.280 -7.065 1.00 88.62 80 GLN A CA 1
ATOM 657 C C . GLN A 1 80 ? 18.392 -5.661 -7.215 1.00 88.62 80 GLN A C 1
ATOM 659 O O . GLN A 1 80 ? 18.797 -4.790 -6.440 1.00 88.62 80 GLN A O 1
ATOM 664 N N . ASN A 1 81 ? 19.131 -6.091 -8.235 1.00 92.75 81 ASN A N 1
ATOM 665 C CA . ASN A 1 81 ? 20.464 -5.576 -8.512 1.00 92.75 81 ASN A CA 1
ATOM 666 C C . ASN A 1 81 ? 20.423 -4.144 -9.070 1.00 92.75 81 ASN A C 1
ATOM 668 O O . ASN A 1 81 ? 21.303 -3.341 -8.756 1.00 92.75 81 ASN A O 1
ATOM 672 N N . ALA A 1 82 ? 19.397 -3.788 -9.847 1.00 93.75 82 ALA A N 1
ATOM 673 C CA . ALA A 1 82 ? 19.181 -2.432 -10.339 1.00 93.75 82 ALA A CA 1
ATOM 674 C C . ALA A 1 82 ? 18.900 -1.458 -9.185 1.00 93.75 82 ALA A C 1
ATOM 676 O O . ALA A 1 82 ? 19.537 -0.408 -9.116 1.00 93.75 82 ALA A O 1
ATOM 677 N N . TYR A 1 83 ? 18.047 -1.843 -8.232 1.00 90.94 83 TYR A N 1
ATOM 678 C CA . TYR A 1 83 ? 17.771 -1.060 -7.025 1.00 90.94 83 TYR A CA 1
ATOM 679 C C . TYR A 1 83 ? 19.043 -0.776 -6.214 1.00 90.94 83 TYR A C 1
ATOM 681 O O . TYR A 1 83 ? 19.257 0.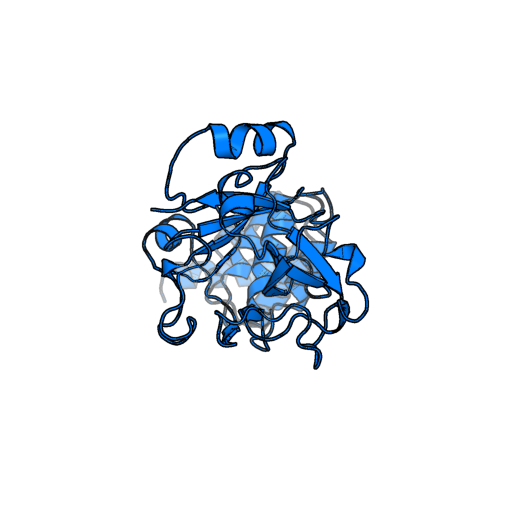352 -5.775 1.00 90.94 83 TYR A O 1
ATOM 689 N N . LYS A 1 84 ? 19.923 -1.778 -6.068 1.00 90.75 84 LYS A N 1
ATOM 690 C CA . LYS A 1 84 ? 21.222 -1.635 -5.384 1.00 90.75 84 LYS A CA 1
ATOM 691 C C . LYS A 1 84 ? 22.222 -0.774 -6.166 1.00 90.75 84 LYS A C 1
ATOM 693 O O . LYS A 1 84 ? 23.069 -0.117 -5.564 1.00 90.75 84 LYS A O 1
ATOM 698 N N . LYS A 1 85 ? 22.171 -0.805 -7.502 1.00 92.94 85 LYS A N 1
ATOM 699 C CA . LYS A 1 85 ? 23.085 -0.057 -8.383 1.00 92.94 85 LYS A CA 1
ATOM 700 C C . LYS A 1 85 ? 22.762 1.436 -8.414 1.00 92.94 85 LYS A C 1
ATOM 702 O O . LYS A 1 85 ? 23.686 2.254 -8.442 1.00 92.94 85 LYS A O 1
ATOM 707 N N . GLU A 1 86 ? 21.484 1.789 -8.513 1.00 94.00 86 GLU A N 1
ATOM 708 C CA . GLU A 1 86 ? 21.083 3.161 -8.815 1.00 94.00 86 GLU A CA 1
ATOM 709 C C . GLU A 1 86 ? 21.124 4.068 -7.586 1.00 94.00 86 GLU A C 1
ATOM 711 O O . GLU A 1 86 ? 20.750 3.692 -6.480 1.00 94.00 86 GLU A O 1
ATOM 716 N N . ARG A 1 87 ? 21.597 5.300 -7.794 1.00 88.75 87 ARG A N 1
ATOM 717 C CA . ARG A 1 87 ? 21.711 6.322 -6.739 1.00 88.75 87 ARG A CA 1
ATOM 718 C C . ARG A 1 87 ? 20.598 7.365 -6.789 1.00 88.75 87 ARG A C 1
ATOM 720 O O . ARG A 1 87 ? 20.405 8.082 -5.815 1.00 88.75 87 ARG A O 1
ATOM 727 N N . TYR A 1 88 ? 19.911 7.471 -7.924 1.00 85.88 88 TYR A N 1
ATOM 728 C CA . TYR A 1 88 ? 18.845 8.440 -8.145 1.00 85.88 88 TYR A CA 1
ATOM 729 C C . TYR A 1 88 ? 17.503 7.833 -7.744 1.00 85.88 88 TYR A C 1
ATOM 731 O O . TYR A 1 88 ? 17.228 6.670 -8.048 1.00 85.88 88 TYR A O 1
ATOM 739 N N . LEU A 1 89 ? 16.703 8.613 -7.015 1.00 70.69 89 LEU A N 1
ATOM 740 C CA . LEU A 1 89 ? 15.472 8.138 -6.388 1.00 70.69 89 LEU A CA 1
ATOM 741 C C . LEU A 1 89 ? 14.455 7.642 -7.419 1.00 70.69 89 LEU A C 1
ATOM 743 O O . LEU A 1 89 ? 13.901 6.565 -7.248 1.00 70.69 89 LEU A O 1
ATOM 747 N N . ASP A 1 90 ? 14.265 8.379 -8.509 1.00 78.81 90 ASP A N 1
ATOM 748 C CA . ASP A 1 90 ? 13.379 8.019 -9.619 1.00 78.81 90 ASP A CA 1
ATOM 749 C C . ASP A 1 90 ? 13.715 6.640 -10.210 1.00 78.81 90 ASP A C 1
ATOM 751 O O . ASP A 1 90 ? 12.841 5.790 -10.365 1.00 78.81 90 ASP A O 1
ATOM 755 N N . MET A 1 91 ? 14.994 6.365 -10.457 1.00 90.19 91 MET A N 1
ATOM 756 C CA . MET A 1 91 ? 15.437 5.073 -10.977 1.00 90.19 91 MET A CA 1
ATOM 757 C C . MET A 1 91 ? 15.346 3.954 -9.936 1.00 90.19 91 MET A C 1
ATOM 759 O O . MET A 1 91 ? 15.027 2.818 -10.284 1.00 90.19 91 MET A O 1
ATOM 763 N N . ARG A 1 92 ? 15.587 4.247 -8.652 1.00 86.50 92 ARG A N 1
ATOM 764 C CA . ARG A 1 92 ? 15.360 3.265 -7.580 1.00 86.50 92 ARG A CA 1
ATOM 765 C C . ARG A 1 92 ? 13.883 2.914 -7.458 1.00 86.50 92 ARG A C 1
ATOM 767 O O . ARG A 1 92 ? 13.575 1.733 -7.347 1.00 86.50 92 ARG A O 1
ATOM 774 N N . LEU A 1 93 ? 12.992 3.901 -7.541 1.00 76.31 93 LEU A N 1
ATOM 775 C CA . LEU A 1 93 ? 11.544 3.690 -7.541 1.00 76.31 93 LEU A CA 1
ATOM 776 C C . LEU A 1 93 ? 11.109 2.826 -8.728 1.00 76.31 93 LEU A C 1
ATOM 778 O O . LEU A 1 93 ? 10.293 1.931 -8.553 1.00 76.31 93 LEU A O 1
ATOM 782 N N . LEU A 1 94 ? 11.705 3.014 -9.909 1.00 82.38 94 LEU A N 1
ATOM 783 C CA . LEU A 1 94 ? 11.450 2.151 -11.067 1.00 82.38 94 LEU A CA 1
ATOM 784 C C . LEU A 1 94 ? 11.943 0.717 -10.867 1.00 82.38 94 LEU A C 1
ATOM 786 O O . LEU A 1 94 ? 11.257 -0.229 -11.244 1.00 82.38 94 LEU A O 1
ATOM 790 N N . ALA A 1 95 ? 13.109 0.528 -10.252 1.00 87.62 95 ALA A N 1
ATOM 791 C CA . ALA A 1 95 ? 13.585 -0.809 -9.921 1.00 87.62 95 ALA A CA 1
ATOM 792 C C . ALA A 1 95 ? 12.667 -1.492 -8.892 1.00 87.62 95 ALA A C 1
ATOM 794 O O . ALA A 1 95 ? 12.315 -2.654 -9.067 1.00 87.62 95 ALA A O 1
ATOM 795 N N . VAL A 1 96 ? 12.213 -0.764 -7.868 1.00 79.38 96 VAL A N 1
ATOM 796 C CA . VAL A 1 96 ? 11.221 -1.270 -6.906 1.00 79.38 96 VAL A CA 1
ATOM 797 C C . VAL A 1 96 ? 9.896 -1.593 -7.594 1.00 79.38 96 VAL A C 1
ATOM 799 O O . VAL A 1 96 ? 9.311 -2.635 -7.322 1.00 79.38 96 VAL A O 1
ATOM 802 N N . HIS A 1 97 ? 9.455 -0.761 -8.537 1.00 79.81 97 HIS A N 1
ATOM 803 C CA . HIS A 1 97 ? 8.263 -1.027 -9.338 1.00 79.81 97 HIS A CA 1
ATOM 804 C C . HIS A 1 97 ? 8.386 -2.361 -10.095 1.00 79.81 97 HIS A C 1
ATOM 806 O O . HIS A 1 97 ? 7.457 -3.163 -10.072 1.00 79.81 97 HIS A O 1
ATOM 812 N N . GLY A 1 98 ? 9.547 -2.654 -10.686 1.00 82.50 98 GLY A N 1
ATOM 813 C CA . GLY A 1 98 ? 9.808 -3.966 -11.284 1.00 82.50 98 GLY A CA 1
ATOM 814 C C . GLY A 1 98 ? 9.817 -5.119 -10.270 1.00 82.50 98 GLY A C 1
ATOM 815 O O . GLY A 1 98 ? 9.342 -6.207 -10.580 1.00 82.50 98 GLY A O 1
ATOM 816 N N . LEU A 1 99 ? 10.306 -4.890 -9.045 1.00 80.06 99 LEU A N 1
ATOM 817 C CA . LEU A 1 99 ? 10.302 -5.896 -7.972 1.00 80.06 99 LEU A CA 1
ATOM 818 C C . LEU A 1 99 ? 8.916 -6.236 -7.449 1.00 80.06 99 LEU A C 1
ATOM 820 O O . LEU A 1 99 ? 8.690 -7.390 -7.091 1.00 80.06 99 LEU A O 1
ATOM 824 N N . ALA A 1 100 ? 8.014 -5.257 -7.402 1.00 73.31 100 ALA A N 1
ATOM 825 C CA . ALA A 1 100 ? 6.664 -5.442 -6.886 1.00 73.31 100 ALA A CA 1
ATOM 826 C C . ALA A 1 100 ? 5.907 -6.555 -7.630 1.00 73.31 100 ALA A C 1
ATOM 828 O O . ALA A 1 100 ? 5.124 -7.268 -7.016 1.00 73.31 100 ALA A O 1
ATOM 829 N N . TYR A 1 101 ? 6.212 -6.774 -8.916 1.00 70.88 101 TYR A N 1
ATOM 830 C CA . TYR A 1 101 ? 5.655 -7.880 -9.703 1.00 70.88 101 TYR A CA 1
ATOM 831 C C . TYR A 1 101 ? 6.011 -9.277 -9.157 1.00 70.88 101 TYR A C 1
ATOM 833 O O . TYR A 1 101 ? 5.279 -10.231 -9.387 1.00 70.88 101 TYR A O 1
ATOM 841 N N . TYR A 1 102 ? 7.127 -9.408 -8.433 1.00 68.00 102 TYR A N 1
ATOM 842 C CA . TYR A 1 102 ? 7.628 -10.677 -7.885 1.00 68.00 102 TYR A CA 1
ATOM 843 C C . TYR A 1 102 ? 7.443 -10.798 -6.371 1.00 68.00 102 TYR A C 1
ATOM 845 O O . TYR A 1 102 ? 8.031 -11.695 -5.746 1.00 68.00 102 TYR A O 1
ATOM 853 N N . ALA A 1 103 ? 6.694 -9.877 -5.764 1.00 58.28 103 ALA A N 1
ATOM 854 C CA . ALA A 1 103 ? 6.180 -10.087 -4.423 1.00 58.28 103 ALA A CA 1
ATOM 855 C C . ALA A 1 103 ? 5.250 -11.310 -4.477 1.00 58.28 103 ALA A C 1
ATOM 857 O O . ALA A 1 103 ? 4.392 -11.402 -5.351 1.00 58.28 103 ALA A O 1
ATOM 858 N N . SER A 1 104 ? 5.487 -12.298 -3.614 1.00 46.78 104 SER A N 1
ATOM 859 C CA . SER A 1 104 ? 4.699 -13.531 -3.595 1.00 46.78 104 SER A CA 1
ATOM 860 C C . SER A 1 104 ? 3.225 -13.229 -3.326 1.00 46.78 104 SER A C 1
ATOM 862 O O . SER A 1 104 ? 2.917 -12.430 -2.446 1.00 46.78 104 SER A O 1
ATOM 864 N N . GLU A 1 105 ? 2.322 -13.943 -4.005 1.00 46.25 105 GLU A N 1
ATOM 865 C CA . GLU A 1 105 ? 0.883 -13.977 -3.684 1.00 46.25 105 GLU A CA 1
ATOM 866 C C . GLU A 1 105 ? 0.584 -14.555 -2.282 1.00 46.25 105 GLU A C 1
ATOM 868 O O . GLU A 1 105 ? -0.555 -14.511 -1.814 1.00 46.25 105 GLU A O 1
ATOM 873 N N . ASP A 1 106 ? 1.598 -15.059 -1.574 1.00 49.72 106 ASP A N 1
ATOM 874 C CA . ASP A 1 106 ? 1.491 -15.506 -0.189 1.00 49.72 106 ASP A CA 1
ATOM 875 C C . ASP A 1 106 ? 1.321 -14.311 0.764 1.00 49.72 106 ASP A C 1
ATOM 877 O O . ASP A 1 106 ? 2.285 -13.707 1.225 1.00 49.72 106 ASP A O 1
ATOM 881 N N . ARG A 1 107 ? 0.044 -14.003 1.035 1.00 58.22 107 ARG A N 1
ATOM 882 C CA . ARG A 1 107 ? -0.507 -13.080 2.046 1.00 58.22 107 ARG A CA 1
ATOM 883 C C . ARG A 1 107 ? 0.205 -11.731 2.119 1.00 58.22 107 ARG A C 1
ATOM 885 O O . ARG A 1 107 ? 1.066 -11.503 2.964 1.00 58.22 107 ARG A O 1
ATOM 892 N N . ALA A 1 108 ? -0.292 -10.786 1.327 1.00 80.50 108 ALA A N 1
ATOM 893 C CA . ALA A 1 108 ? 0.063 -9.380 1.465 1.00 80.50 108 ALA A CA 1
ATOM 894 C C . ALA A 1 108 ? -0.359 -8.796 2.826 1.00 80.50 108 ALA A C 1
ATOM 896 O O . ALA A 1 108 ? 0.133 -7.735 3.187 1.00 80.50 108 ALA A O 1
ATOM 897 N N . GLY A 1 109 ? -1.235 -9.470 3.583 1.00 92.62 109 GLY A N 1
ATOM 898 C CA . GLY A 1 109 ? -1.694 -9.023 4.894 1.00 92.62 109 GLY A CA 1
ATOM 899 C C . GLY A 1 109 ? -2.993 -9.688 5.348 1.00 92.62 109 GLY A C 1
ATOM 900 O O . GLY A 1 109 ? -3.429 -10.689 4.771 1.00 92.62 109 GLY A O 1
ATOM 901 N N . TRP A 1 110 ? -3.633 -9.113 6.363 1.00 95.88 110 TRP A N 1
ATOM 902 C CA . TRP A 1 110 ? -5.019 -9.407 6.735 1.00 95.88 110 TRP A CA 1
ATOM 903 C C . TRP A 1 110 ? -5.689 -8.200 7.401 1.00 95.88 110 TRP A C 1
ATOM 905 O O . TRP A 1 110 ? -5.016 -7.338 7.958 1.00 95.88 110 TRP A O 1
ATOM 915 N N . ILE A 1 111 ? -7.016 -8.153 7.331 1.00 97.50 111 ILE A N 1
ATOM 916 C CA . ILE A 1 111 ? -7.890 -7.164 7.979 1.00 97.50 111 ILE A CA 1
ATOM 917 C C . ILE A 1 111 ? -8.840 -7.895 8.937 1.00 97.50 111 ILE A C 1
ATOM 919 O O . ILE A 1 111 ? -9.285 -9.002 8.624 1.00 97.50 111 ILE A O 1
ATOM 923 N N . GLY A 1 112 ? -9.127 -7.305 10.100 1.00 96.44 112 GLY A N 1
ATOM 924 C CA . GLY A 1 112 ? -9.892 -7.947 11.178 1.00 96.44 112 GLY A CA 1
ATOM 925 C C . GLY A 1 112 ? -9.160 -9.124 11.837 1.00 96.44 112 GLY A C 1
ATOM 926 O O . GLY A 1 112 ? -7.992 -9.377 11.560 1.00 96.44 112 GLY A O 1
ATOM 927 N N . GLY A 1 113 ? -9.840 -9.878 12.703 1.00 95.25 113 GLY A N 1
ATOM 928 C CA . GLY A 1 113 ? -9.195 -10.964 13.457 1.00 95.25 113 GLY A CA 1
ATOM 929 C C . GLY A 1 113 ? -8.206 -10.457 14.511 1.00 95.25 113 GLY A C 1
ATOM 930 O O . GLY A 1 113 ? -8.378 -9.364 15.056 1.00 95.25 113 GLY A O 1
ATOM 931 N N . ASN A 1 114 ? -7.188 -11.260 14.826 1.00 96.81 114 ASN A N 1
ATOM 932 C CA . ASN A 1 114 ? -6.210 -10.902 15.854 1.00 96.81 114 ASN A CA 1
ATOM 933 C C . ASN A 1 114 ? -5.050 -10.092 15.252 1.00 96.81 114 ASN A C 1
ATOM 935 O O . ASN A 1 114 ? -4.721 -10.211 14.068 1.00 96.81 114 ASN A O 1
ATOM 939 N N . ALA A 1 11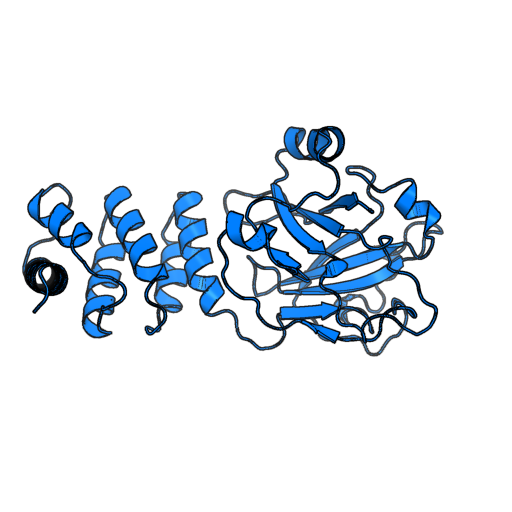5 ? -4.400 -9.282 16.088 1.00 97.44 115 ALA A N 1
ATOM 940 C CA . ALA A 1 115 ? -3.168 -8.592 15.716 1.00 97.44 115 ALA A CA 1
ATOM 941 C C . ALA A 1 115 ? -2.017 -9.590 15.472 1.00 97.44 115 ALA A C 1
ATOM 943 O O . ALA A 1 115 ? -2.108 -10.752 15.877 1.00 97.44 115 ALA A O 1
ATOM 944 N N . PRO A 1 116 ? -0.910 -9.164 14.840 1.00 97.25 116 PRO A N 1
ATOM 945 C CA . PRO A 1 116 ? 0.294 -9.987 14.771 1.00 97.25 116 PRO A CA 1
ATOM 946 C C . PRO A 1 116 ? 0.838 -10.356 16.162 1.00 97.25 116 PRO A C 1
ATOM 948 O O . PRO A 1 116 ? 0.852 -9.505 17.051 1.00 97.25 116 PRO A O 1
ATOM 951 N N . GLU A 1 117 ? 1.362 -11.577 16.324 1.00 96.25 117 GLU A N 1
ATOM 952 C CA . GLU A 1 117 ? 1.997 -12.079 17.567 1.00 96.25 117 GLU A CA 1
ATOM 953 C C . GLU A 1 117 ? 3.159 -11.194 18.044 1.00 96.25 117 GLU A C 1
ATOM 955 O O . GLU A 1 117 ? 3.532 -11.210 19.212 1.00 96.25 117 GLU A O 1
ATOM 960 N N . PHE A 1 118 ? 3.723 -10.366 17.155 1.00 95.81 118 PHE A N 1
ATOM 961 C CA . PHE A 1 118 ? 4.682 -9.333 17.528 1.00 95.81 118 PHE A CA 1
ATOM 962 C C . PHE A 1 118 ? 4.157 -8.465 18.675 1.00 95.81 118 PHE A C 1
ATOM 964 O O . PHE A 1 118 ? 4.938 -8.101 19.543 1.00 95.81 118 PHE A O 1
ATOM 971 N N . PHE A 1 119 ? 2.863 -8.147 18.710 1.00 96.38 119 PHE A N 1
ATOM 972 C CA . PHE A 1 119 ? 2.287 -7.263 19.723 1.00 96.38 119 PHE A CA 1
ATOM 973 C C . PHE A 1 119 ? 1.910 -7.967 21.032 1.00 96.38 119 PHE A C 1
ATOM 975 O O . PHE A 1 119 ? 1.472 -7.296 21.970 1.00 96.38 119 PHE A O 1
ATOM 982 N N . ASP A 1 120 ? 2.109 -9.282 21.135 1.00 94.69 120 ASP A N 1
ATOM 983 C CA . ASP A 1 120 ? 1.814 -10.034 22.353 1.00 94.69 120 ASP A CA 1
ATOM 984 C C . ASP A 1 120 ? 2.660 -9.507 23.519 1.00 94.69 120 ASP A C 1
ATOM 986 O O . ASP A 1 120 ? 3.875 -9.316 23.418 1.00 94.69 120 ASP A O 1
ATOM 990 N N . GLY A 1 121 ? 2.001 -9.208 24.639 1.00 89.19 121 GLY A N 1
ATOM 991 C CA . GLY A 1 121 ? 2.650 -8.600 25.804 1.00 89.19 121 GLY A CA 1
ATOM 992 C C . GLY A 1 121 ? 3.184 -7.174 25.592 1.00 89.19 121 GLY A C 1
ATOM 993 O O . GLY A 1 121 ? 3.854 -6.655 26.482 1.00 89.19 121 GLY A O 1
ATOM 994 N N . GLN A 1 122 ? 2.888 -6.519 24.461 1.00 89.06 122 GLN A N 1
ATOM 995 C CA . GLN A 1 122 ? 3.295 -5.139 24.156 1.00 89.06 122 GLN A CA 1
ATOM 996 C C . GLN A 1 122 ? 2.129 -4.143 24.264 1.00 89.06 122 GLN A C 1
ATOM 998 O O . GLN A 1 122 ? 2.051 -3.183 23.497 1.00 89.06 122 GLN A O 1
ATOM 1003 N N . SER A 1 123 ? 1.221 -4.338 25.228 1.00 85.44 123 SER A N 1
ATOM 1004 C CA . SER A 1 123 ? 0.064 -3.453 25.451 1.00 85.44 123 SER A CA 1
ATOM 1005 C C . SER A 1 123 ? 0.454 -1.981 25.555 1.00 85.44 123 SER A C 1
ATOM 1007 O O . SER A 1 123 ? -0.216 -1.131 24.980 1.00 85.44 123 SER A O 1
ATOM 1009 N N . ASP A 1 124 ? 1.571 -1.688 26.217 1.00 87.25 124 ASP A N 1
ATOM 1010 C CA . ASP A 1 124 ? 2.038 -0.323 26.481 1.00 87.25 124 ASP A CA 1
ATOM 1011 C C . ASP A 1 124 ? 2.606 0.374 25.231 1.00 87.25 124 ASP A C 1
ATOM 1013 O O . ASP A 1 124 ? 2.767 1.592 25.220 1.00 87.25 124 ASP A O 1
ATOM 1017 N N . LEU A 1 125 ? 2.910 -0.381 24.165 1.00 85.94 125 LEU A N 1
ATOM 1018 C CA . LEU A 1 125 ? 3.289 0.179 22.863 1.00 85.94 125 LEU A CA 1
ATOM 1019 C C . LEU A 1 125 ? 2.064 0.752 22.133 1.00 85.94 125 LEU A C 1
ATOM 1021 O O . LEU A 1 125 ? 2.179 1.694 21.347 1.00 85.94 125 LEU A O 1
ATOM 1025 N N . ILE A 1 126 ? 0.894 0.153 22.368 1.00 86.69 126 ILE A N 1
ATOM 1026 C CA . ILE A 1 126 ? -0.334 0.419 21.618 1.00 86.69 126 ILE A CA 1
ATOM 1027 C C . ILE A 1 126 ? -1.284 1.291 22.432 1.00 86.69 126 ILE A C 1
ATOM 1029 O O . ILE A 1 126 ? -1.749 2.314 21.937 1.00 86.69 126 ILE A O 1
ATOM 1033 N N . HIS A 1 127 ? -1.578 0.923 23.672 1.00 87.88 127 HIS A N 1
ATOM 1034 C CA . HIS A 1 127 ? -2.453 1.688 24.550 1.00 87.88 127 HIS A CA 1
ATOM 1035 C C . HIS A 1 127 ? -1.742 2.922 25.097 1.00 87.88 127 HIS A C 1
ATOM 1037 O O . HIS A 1 127 ? -0.550 2.896 25.391 1.00 87.88 127 HIS A O 1
ATOM 1043 N N . GLU A 1 128 ? -2.483 4.018 25.231 1.00 83.50 128 GLU A N 1
ATOM 1044 C CA . GLU A 1 128 ? -1.932 5.286 25.700 1.00 83.50 128 GLU A CA 1
ATOM 1045 C C . GLU A 1 128 ? -2.824 5.879 26.784 1.00 83.50 128 GLU A C 1
ATOM 1047 O O . GLU A 1 128 ? -3.964 6.273 26.542 1.00 83.50 128 GLU A O 1
ATOM 1052 N N . GLY A 1 129 ? -2.317 5.898 28.018 1.00 84.06 129 GLY A N 1
ATOM 1053 C CA . GLY A 1 129 ? -3.116 6.272 29.181 1.00 84.06 129 GLY A CA 1
ATOM 1054 C C . GLY A 1 129 ? -4.340 5.364 29.322 1.00 84.06 129 GLY A C 1
ATOM 1055 O O . GLY A 1 129 ? -4.205 4.157 29.499 1.00 84.06 129 GLY A O 1
ATOM 1056 N N . ASN A 1 130 ? -5.534 5.954 29.239 1.00 82.69 130 ASN A N 1
ATOM 1057 C CA . ASN A 1 130 ? -6.798 5.214 29.282 1.00 82.69 130 ASN A CA 1
ATOM 1058 C C . ASN A 1 130 ? -7.316 4.825 27.888 1.00 82.69 130 ASN A C 1
ATOM 1060 O O . ASN A 1 130 ? -8.306 4.099 27.803 1.00 82.69 130 ASN A O 1
ATOM 1064 N N . GLN A 1 131 ? -6.676 5.301 26.814 1.00 88.06 131 GLN A N 1
ATOM 1065 C CA . GLN A 1 131 ? -7.125 5.042 25.457 1.00 88.06 131 GLN A CA 1
ATOM 1066 C C . GLN A 1 131 ? -6.775 3.618 25.045 1.00 88.06 131 GLN A C 1
ATOM 1068 O O . GLN A 1 131 ? -5.602 3.234 24.947 1.00 88.06 131 GLN A O 1
ATOM 1073 N N . LYS A 1 132 ? -7.820 2.847 24.757 1.00 94.06 132 LYS A N 1
ATOM 1074 C CA . LYS A 1 132 ? -7.707 1.510 24.194 1.00 94.06 132 LYS A CA 1
ATOM 1075 C C . LYS A 1 132 ? -7.739 1.558 22.680 1.00 94.06 132 LYS A C 1
ATOM 1077 O O . LYS A 1 132 ? -8.295 2.474 22.076 1.00 94.06 132 LYS A O 1
ATOM 1082 N N . TYR A 1 133 ? -7.118 0.548 22.099 1.00 96.62 133 TYR A N 1
ATOM 1083 C CA . TYR A 1 133 ? -6.905 0.411 20.673 1.00 96.62 133 TYR A CA 1
ATOM 1084 C C . TYR A 1 133 ? -7.245 -1.006 20.257 1.00 96.62 133 TYR A C 1
ATOM 1086 O O . TYR A 1 133 ? -6.943 -1.955 20.981 1.00 96.62 133 TYR A O 1
ATOM 1094 N N . ILE A 1 134 ? -7.819 -1.125 19.073 1.00 97.06 134 ILE A N 1
ATOM 1095 C CA . ILE A 1 134 ? -8.167 -2.387 18.442 1.00 97.06 134 ILE A CA 1
ATOM 1096 C C . ILE A 1 134 ? -7.468 -2.483 17.090 1.00 97.06 134 ILE A C 1
ATOM 1098 O O . ILE A 1 134 ? -7.230 -1.492 16.396 1.00 97.06 134 ILE A O 1
ATOM 1102 N N . PHE A 1 135 ? -7.089 -3.701 16.743 1.00 98.25 135 PHE A N 1
ATOM 1103 C CA . PHE A 1 135 ? -6.434 -4.047 15.502 1.00 98.25 135 PHE A CA 1
ATOM 1104 C C . PHE A 1 135 ? -7.387 -3.832 14.335 1.00 98.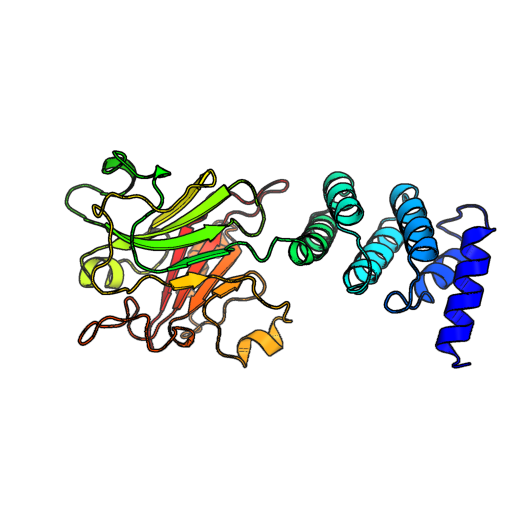25 135 PHE A C 1
ATOM 1106 O O . PHE A 1 135 ? -8.519 -4.313 14.336 1.00 98.25 135 PHE A O 1
ATOM 1113 N N . TYR A 1 136 ? -6.906 -3.119 13.327 1.00 98.31 136 TYR A N 1
ATOM 1114 C CA . TYR A 1 136 ? -7.648 -2.899 12.103 1.00 98.31 136 TYR A CA 1
ATOM 1115 C C . TYR A 1 136 ? -7.156 -3.845 11.010 1.00 98.31 136 TYR A C 1
ATOM 1117 O O . TYR A 1 136 ? -7.905 -4.706 10.550 1.00 98.31 136 TYR A O 1
ATOM 1125 N N . LEU A 1 137 ? -5.884 -3.727 10.629 1.00 98.06 137 LEU A N 1
ATOM 1126 C CA . LEU A 1 137 ? -5.265 -4.568 9.608 1.00 98.06 137 LEU A CA 1
ATOM 1127 C C . LEU A 1 137 ? -3.745 -4.590 9.723 1.00 98.06 137 LEU A C 1
ATOM 1129 O O . LEU A 1 137 ? -3.141 -3.731 10.366 1.00 98.06 137 LEU A O 1
ATOM 1133 N N . SER A 1 138 ? -3.127 -5.543 9.036 1.00 97.12 138 SER A N 1
ATOM 1134 C CA . SER A 1 138 ? -1.688 -5.624 8.827 1.00 97.12 138 SER A CA 1
ATOM 1135 C C . SER A 1 138 ? -1.395 -5.911 7.363 1.00 97.12 138 SER A C 1
ATOM 1137 O O . SER A 1 138 ? -2.124 -6.676 6.733 1.00 97.12 138 SER A O 1
ATOM 1139 N N . LEU A 1 139 ? -0.329 -5.326 6.822 1.00 94.06 139 LEU A N 1
ATOM 1140 C CA . LEU A 1 139 ? 0.158 -5.600 5.471 1.00 94.06 139 LEU A CA 1
ATOM 1141 C C . LEU A 1 139 ? 1.682 -5.636 5.411 1.00 94.06 139 LEU A C 1
ATOM 1143 O O . LEU A 1 139 ? 2.355 -4.891 6.120 1.00 94.06 139 LEU A O 1
ATOM 1147 N N . ILE A 1 140 ? 2.234 -6.481 4.541 1.00 90.81 140 ILE A N 1
ATOM 1148 C CA . ILE A 1 140 ? 3.664 -6.487 4.226 1.00 90.81 140 ILE A CA 1
ATOM 1149 C C . ILE A 1 140 ? 4.036 -5.109 3.688 1.00 90.81 140 ILE A C 1
ATOM 1151 O O . ILE A 1 140 ? 3.394 -4.585 2.776 1.00 90.81 140 ILE A O 1
ATOM 1155 N N . HIS A 1 141 ? 5.080 -4.518 4.260 1.00 89.12 141 HIS A N 1
ATOM 1156 C CA . HIS A 1 141 ? 5.500 -3.172 3.926 1.00 89.12 141 HIS A CA 1
ATOM 1157 C C . HIS A 1 141 ? 5.846 -3.102 2.424 1.00 89.12 141 HIS A C 1
ATOM 1159 O O . HIS A 1 141 ? 6.775 -3.784 1.976 1.00 89.12 141 HIS A O 1
ATOM 1165 N N . PRO A 1 142 ? 5.188 -2.236 1.625 1.00 81.19 142 PRO A N 1
ATOM 1166 C CA . PRO A 1 142 ? 5.293 -2.299 0.161 1.00 81.19 142 PRO A CA 1
ATOM 1167 C C . PRO A 1 142 ? 6.704 -2.075 -0.401 1.00 81.19 142 PRO A C 1
ATOM 1169 O O . PRO A 1 142 ? 7.013 -2.479 -1.518 1.00 81.19 142 PRO A O 1
ATOM 1172 N N . PHE A 1 143 ? 7.569 -1.425 0.381 1.00 77.94 143 PHE A N 1
ATOM 1173 C CA . PHE A 1 143 ? 8.961 -1.123 0.023 1.00 77.94 143 PHE A CA 1
ATOM 1174 C C . PHE A 1 143 ? 10.012 -1.888 0.852 1.00 77.94 143 PHE A C 1
ATOM 1176 O O . PHE A 1 143 ? 11.204 -1.683 0.631 1.00 77.94 143 PHE A O 1
ATOM 1183 N N . LYS A 1 144 ? 9.588 -2.725 1.810 1.00 81.81 144 LYS A N 1
ATOM 1184 C CA . LYS A 1 144 ? 10.452 -3.459 2.752 1.00 81.81 144 LYS A CA 1
ATOM 1185 C C . LYS A 1 144 ? 9.838 -4.841 3.017 1.00 81.81 144 LYS A C 1
ATOM 1187 O O . LYS A 1 144 ? 9.153 -5.027 4.014 1.00 81.81 144 LYS A O 1
ATOM 1192 N N . PRO A 1 145 ? 10.000 -5.808 2.104 1.00 78.50 145 PRO A N 1
ATOM 1193 C CA . PRO A 1 145 ? 9.306 -7.098 2.186 1.00 78.50 145 PRO A CA 1
ATOM 1194 C C . PRO A 1 145 ? 9.638 -7.921 3.446 1.00 78.50 145 PRO A C 1
ATOM 1196 O O . PRO A 1 145 ? 8.956 -8.894 3.747 1.00 78.50 145 PRO A O 1
ATOM 1199 N N . GLU A 1 146 ? 10.683 -7.548 4.182 1.00 81.62 146 GLU A N 1
ATOM 1200 C CA . GLU A 1 146 ? 11.071 -8.093 5.481 1.00 81.62 146 GLU A CA 1
ATOM 1201 C C . GLU A 1 146 ? 10.349 -7.466 6.691 1.00 81.62 146 GLU A C 1
ATOM 1203 O O . GLU A 1 146 ? 10.581 -7.899 7.824 1.00 81.62 146 GLU A O 1
ATOM 1208 N N . SER A 1 147 ? 9.488 -6.465 6.482 1.00 89.75 147 SER A N 1
ATOM 1209 C CA . SER A 1 147 ? 8.681 -5.827 7.525 1.00 89.75 147 SER A CA 1
ATOM 1210 C C . SER A 1 147 ? 7.201 -5.743 7.149 1.00 89.75 147 SER A C 1
ATOM 1212 O O . SER A 1 147 ? 6.798 -5.932 6.001 1.00 89.75 147 SER A O 1
ATOM 1214 N N . MET A 1 148 ? 6.367 -5.492 8.153 1.00 93.19 148 MET A N 1
ATOM 1215 C CA . MET A 1 148 ? 4.931 -5.271 8.035 1.00 93.19 148 MET A CA 1
ATOM 1216 C C . MET A 1 148 ? 4.563 -3.929 8.651 1.00 93.19 148 MET A C 1
ATOM 1218 O O . MET A 1 148 ? 5.262 -3.417 9.525 1.00 93.19 148 MET A O 1
ATOM 1222 N N . ILE A 1 149 ? 3.441 -3.377 8.205 1.00 96.00 149 ILE A N 1
ATOM 1223 C CA . ILE A 1 149 ? 2.778 -2.238 8.823 1.00 96.00 149 ILE A CA 1
ATOM 1224 C C . ILE A 1 149 ? 1.461 -2.744 9.396 1.00 96.00 149 ILE A C 1
ATOM 1226 O O . ILE A 1 149 ? 0.628 -3.256 8.650 1.00 96.00 149 ILE A O 1
ATOM 1230 N N . SER A 1 150 ? 1.265 -2.562 10.699 1.00 97.62 150 SER A N 1
ATOM 1231 C CA . SER A 1 150 ? -0.016 -2.807 11.361 1.00 97.62 150 SER A CA 1
ATOM 1232 C C . SER A 1 150 ? -0.690 -1.502 11.742 1.00 97.62 150 SER A C 1
ATOM 1234 O O . SER A 1 150 ? -0.033 -0.558 12.187 1.00 97.62 150 SER A O 1
ATOM 1236 N N . ILE A 1 151 ? -2.005 -1.465 11.562 1.00 98.25 151 ILE A N 1
ATOM 1237 C CA . ILE A 1 151 ? -2.857 -0.329 11.885 1.00 98.25 151 ILE A CA 1
ATOM 1238 C C . ILE A 1 151 ? -3.728 -0.687 13.082 1.00 98.25 151 ILE A C 1
ATOM 1240 O O . ILE A 1 151 ? -4.383 -1.732 13.094 1.00 98.25 151 ILE A O 1
ATOM 1244 N N . PHE A 1 152 ? -3.765 0.217 14.054 1.00 97.94 152 PHE A N 1
ATOM 1245 C CA . PHE A 1 152 ? -4.668 0.162 15.193 1.00 97.94 152 PHE A CA 1
ATOM 1246 C C . PHE A 1 152 ? -5.506 1.435 15.240 1.00 97.94 152 PHE A C 1
ATOM 1248 O O . PHE A 1 152 ? -4.977 2.542 15.117 1.00 97.94 152 PHE A O 1
ATOM 1255 N N . ILE A 1 153 ? -6.805 1.269 15.446 1.00 97.19 153 ILE A N 1
ATOM 1256 C CA . ILE A 1 153 ? -7.751 2.369 15.635 1.00 97.19 153 ILE A CA 1
ATOM 1257 C C . ILE A 1 153 ? -8.145 2.439 17.113 1.00 97.19 153 ILE A C 1
ATOM 1259 O O . ILE A 1 153 ? -8.176 1.392 17.770 1.00 97.19 153 ILE A O 1
ATOM 1263 N N . PRO A 1 154 ? -8.414 3.627 17.674 1.00 96.44 154 PRO A N 1
ATOM 1264 C CA . PRO A 1 154 ? -8.961 3.707 19.021 1.00 96.44 154 PRO A CA 1
ATOM 1265 C C . PRO A 1 154 ? -10.304 2.969 19.118 1.00 96.44 154 PRO A C 1
ATOM 1267 O O . PRO A 1 154 ? -11.079 2.937 18.166 1.00 96.44 154 PRO A O 1
ATOM 1270 N N . GLU A 1 155 ? -10.571 2.351 20.268 1.00 94.38 155 GLU A N 1
ATOM 1271 C CA . GLU A 1 155 ? -11.841 1.649 20.522 1.00 94.38 155 GLU A CA 1
ATOM 1272 C C . GLU A 1 155 ? -13.028 2.629 20.612 1.00 94.38 155 GLU A C 1
ATOM 1274 O O . GLU A 1 155 ? -14.157 2.273 20.283 1.00 94.38 155 GLU A O 1
ATOM 1279 N N . ASP A 1 156 ? -12.766 3.869 21.031 1.00 93.62 156 ASP A N 1
ATOM 1280 C CA . ASP A 1 156 ? -13.760 4.938 21.140 1.00 93.62 156 ASP A CA 1
ATOM 1281 C C . ASP A 1 156 ? -13.856 5.725 19.825 1.00 93.62 156 ASP A C 1
ATOM 1283 O O . ASP A 1 156 ? -12.887 6.369 19.424 1.00 93.62 156 ASP A O 1
ATOM 1287 N N . TYR A 1 157 ? -15.017 5.670 19.164 1.00 92.12 157 TYR A N 1
ATOM 1288 C CA . TYR A 1 157 ? -15.277 6.367 17.899 1.00 92.12 157 TYR A CA 1
ATOM 1289 C C . TYR A 1 157 ? -15.118 7.884 18.004 1.00 92.12 157 TYR A C 1
ATOM 1291 O O . TYR A 1 157 ? -14.533 8.502 17.114 1.00 92.12 157 TYR A O 1
ATOM 1299 N N . GLU A 1 158 ? -15.601 8.480 19.095 1.00 92.44 158 GLU A N 1
ATOM 1300 C CA . GLU A 1 158 ? -15.573 9.935 19.263 1.00 92.44 158 GLU A CA 1
ATOM 1301 C C . GLU A 1 158 ? -14.127 10.438 19.354 1.00 92.44 158 GLU A C 1
ATOM 1303 O O . GLU A 1 158 ? -13.778 11.454 18.753 1.00 92.44 158 GLU A O 1
ATOM 1308 N N . GLU A 1 159 ? -13.249 9.665 20.002 1.00 89.25 159 GLU A N 1
ATOM 1309 C CA . GLU A 1 159 ? -11.833 10.007 20.137 1.00 89.25 159 GLU A CA 1
ATOM 1310 C C . GLU A 1 159 ? -11.151 10.163 18.772 1.00 89.25 159 GLU A C 1
ATOM 1312 O O . GLU A 1 159 ? -10.464 11.157 18.532 1.00 89.25 159 GLU A O 1
ATOM 1317 N N . TYR A 1 160 ? -11.302 9.196 17.858 1.00 92.56 160 TYR A N 1
ATOM 1318 C CA . TYR A 1 160 ? -10.660 9.309 16.542 1.00 92.56 160 TYR A CA 1
ATOM 1319 C C . TYR A 1 160 ? -11.442 10.127 15.529 1.00 92.56 160 TYR A C 1
ATOM 1321 O O . TYR A 1 160 ? -10.853 10.496 14.513 1.00 92.56 160 TYR A O 1
ATOM 1329 N N . LEU A 1 161 ? -12.703 10.464 15.803 1.00 93.88 161 LEU A N 1
ATOM 1330 C CA . LEU A 1 161 ? -13.438 11.485 15.062 1.00 93.88 161 LEU A CA 1
ATOM 1331 C C . LEU A 1 161 ? -12.893 12.885 15.351 1.00 93.88 161 LEU A C 1
ATOM 1333 O O . LEU A 1 161 ? -12.616 13.632 14.413 1.00 93.88 161 LEU A O 1
ATOM 1337 N N . GLU A 1 162 ? -12.689 13.226 16.625 1.00 93.88 162 GLU A N 1
ATOM 1338 C CA . GLU A 1 162 ? -12.117 14.518 17.026 1.00 93.88 162 GLU A CA 1
ATOM 1339 C C . GLU A 1 162 ? -10.637 14.643 16.628 1.00 93.88 162 GLU A C 1
ATOM 1341 O O . GLU A 1 162 ? -10.165 15.723 16.264 1.00 93.88 162 GLU A O 1
ATOM 1346 N N . ASN A 1 163 ? -9.916 13.520 16.643 1.00 95.19 163 ASN A N 1
ATOM 1347 C CA . ASN A 1 163 ? -8.488 13.429 16.359 1.00 95.19 163 ASN A CA 1
ATOM 1348 C C . ASN A 1 163 ? -8.224 12.692 15.034 1.00 95.19 163 ASN A C 1
ATOM 1350 O O . ASN A 1 163 ? -7.490 11.704 14.981 1.00 95.19 163 ASN A O 1
ATOM 1354 N N . ASN A 1 164 ? -8.817 13.172 13.935 1.00 96.31 164 ASN A N 1
ATOM 1355 C CA . ASN A 1 164 ? -8.756 12.518 12.622 1.00 96.31 164 ASN A CA 1
ATOM 1356 C C . ASN A 1 164 ? -7.669 13.046 11.665 1.00 96.31 164 ASN A C 1
ATOM 1358 O O . ASN A 1 164 ? -7.596 12.560 10.537 1.00 96.31 164 ASN A O 1
ATOM 1362 N N . ILE A 1 165 ? -6.828 14.014 12.067 1.00 97.50 165 ILE A N 1
ATOM 1363 C CA . ILE A 1 165 ? -5.844 14.681 11.182 1.00 97.50 165 ILE A CA 1
ATOM 1364 C C . ILE A 1 165 ? -4.465 14.814 11.842 1.00 97.50 165 ILE A C 1
ATOM 1366 O O . ILE A 1 165 ? -4.336 15.221 12.995 1.00 97.50 165 ILE A O 1
ATOM 1370 N N . TYR A 1 166 ? -3.407 14.529 11.082 1.00 97.25 166 TYR A N 1
ATOM 1371 C CA . TYR A 1 166 ? -2.005 14.716 11.454 1.00 97.25 166 TYR A CA 1
ATOM 1372 C C . TYR A 1 166 ? -1.699 16.182 11.825 1.00 97.25 166 TYR A C 1
ATOM 1374 O O . TYR A 1 166 ? -2.124 17.100 11.118 1.00 97.25 166 TYR A O 1
ATOM 1382 N N . PRO A 1 167 ? -0.910 16.444 12.885 1.00 95.62 167 PRO A N 1
ATOM 1383 C CA . PRO A 1 167 ? -0.109 15.493 13.669 1.00 95.62 167 PRO A CA 1
ATOM 1384 C C . PRO A 1 167 ? -0.856 14.799 14.809 1.00 95.62 167 PRO A C 1
ATOM 1386 O O . PRO A 1 167 ? -0.281 13.939 15.464 1.00 95.62 167 PRO A O 1
ATOM 1389 N N . ASN A 1 168 ? -2.118 15.153 15.035 1.00 95.25 168 ASN A N 1
ATOM 1390 C CA . ASN A 1 168 ? -2.894 14.655 16.165 1.00 95.25 168 ASN A CA 1
ATOM 1391 C C . ASN A 1 168 ? -3.745 13.437 15.797 1.00 95.25 168 ASN A C 1
ATOM 1393 O O . ASN A 1 168 ? -4.605 13.066 16.580 1.00 95.25 168 ASN A O 1
ATOM 1397 N N . CYS A 1 169 ? -3.550 12.832 14.618 1.00 96.56 169 CYS A N 1
ATOM 1398 C CA . CYS A 1 169 ? -4.342 11.680 14.211 1.00 96.56 169 CYS A CA 1
ATOM 1399 C C . CYS A 1 169 ? -4.136 10.546 15.221 1.00 96.56 169 CYS A C 1
ATOM 1401 O O . CYS A 1 169 ? -3.007 10.089 15.400 1.00 96.56 169 CYS A O 1
ATOM 1403 N N . SER A 1 170 ? -5.203 10.101 15.880 1.00 95.81 170 SER A N 1
ATOM 1404 C CA . SER A 1 170 ? -5.101 9.095 16.941 1.00 95.81 170 SER A CA 1
ATOM 1405 C C . SER A 1 170 ? -4.899 7.679 16.398 1.00 95.81 170 SER A C 1
ATOM 1407 O O . SER A 1 170 ? -4.481 6.794 17.135 1.00 95.81 170 SER A O 1
ATOM 1409 N N . ILE A 1 171 ? -5.124 7.444 15.102 1.00 97.12 171 ILE A N 1
ATOM 1410 C CA . ILE A 1 171 ? -4.864 6.151 14.458 1.00 97.12 171 ILE A CA 1
ATOM 1411 C C . ILE A 1 171 ? -3.362 5.852 14.461 1.00 97.12 171 ILE A C 1
ATOM 1413 O O . ILE A 1 171 ? -2.539 6.652 14.011 1.00 97.12 171 ILE A O 1
ATOM 1417 N N . LYS A 1 172 ? -2.996 4.648 14.906 1.00 96.00 172 LYS A N 1
ATOM 1418 C CA . LYS A 1 172 ? -1.602 4.204 14.983 1.00 96.00 172 LYS A CA 1
ATOM 1419 C C . LYS A 1 172 ? -1.244 3.363 13.767 1.00 96.00 172 LYS A C 1
ATOM 1421 O O . LYS A 1 172 ? -1.902 2.366 13.490 1.00 96.00 172 LYS A O 1
ATOM 1426 N N . ALA A 1 173 ? -0.165 3.736 13.082 1.00 96.56 173 ALA A N 1
ATOM 1427 C CA . ALA A 1 173 ? 0.484 2.930 12.053 1.00 96.56 173 ALA A CA 1
ATOM 1428 C C . ALA A 1 173 ? 1.881 2.545 12.550 1.00 96.56 173 ALA A C 1
ATOM 1430 O O . ALA A 1 173 ? 2.692 3.415 12.861 1.00 96.56 173 ALA A O 1
ATOM 1431 N N . ILE A 1 174 ? 2.153 1.247 12.674 1.00 95.44 174 ILE A N 1
ATOM 1432 C CA . ILE A 1 174 ? 3.372 0.747 13.315 1.00 95.44 174 ILE A CA 1
ATOM 1433 C C . ILE A 1 174 ? 4.075 -0.224 12.377 1.00 95.44 174 ILE A C 1
ATOM 1435 O O . ILE A 1 174 ? 3.498 -1.229 11.967 1.00 95.44 174 ILE A O 1
ATOM 1439 N N . GLU A 1 175 ? 5.334 0.075 12.063 1.00 94.62 175 GLU A N 1
ATOM 1440 C CA . GLU A 1 175 ? 6.221 -0.842 11.349 1.00 94.62 175 GLU A CA 1
ATOM 1441 C C . GLU A 1 175 ? 6.841 -1.852 12.327 1.00 94.62 175 GLU A C 1
ATOM 1443 O O . GLU A 1 175 ? 7.347 -1.469 13.383 1.00 94.62 175 GLU A O 1
ATOM 1448 N N . HIS A 1 176 ? 6.830 -3.136 11.971 1.00 93.88 176 HIS A N 1
ATOM 1449 C CA . HIS A 1 176 ? 7.413 -4.219 12.766 1.00 93.88 176 HIS A CA 1
ATOM 1450 C C . HIS A 1 176 ? 7.928 -5.364 11.871 1.00 93.88 176 HIS A C 1
ATOM 1452 O O . HIS A 1 176 ? 7.589 -5.415 10.687 1.00 93.88 176 HIS A O 1
ATOM 1458 N N . PRO A 1 177 ? 8.754 -6.298 12.385 1.00 93.00 177 PRO A N 1
ATOM 1459 C CA . PRO A 1 177 ? 9.157 -7.487 11.630 1.00 93.00 177 PRO A CA 1
ATOM 1460 C C . PRO A 1 177 ? 7.957 -8.331 11.181 1.00 93.00 177 PRO A C 1
ATOM 1462 O O . PRO A 1 177 ? 6.923 -8.335 11.852 1.00 93.00 177 PRO A O 1
ATOM 1465 N N . ILE A 1 178 ? 8.111 -9.089 10.087 1.00 90.75 178 ILE A N 1
ATOM 1466 C CA . ILE A 1 178 ? 7.104 -10.075 9.654 1.00 90.75 178 ILE A CA 1
ATOM 1467 C C . ILE A 1 178 ? 6.718 -10.981 10.826 1.00 90.75 178 ILE A C 1
ATOM 1469 O O . ILE A 1 178 ? 7.579 -11.505 11.534 1.00 90.75 178 ILE A O 1
ATOM 1473 N N . SER A 1 179 ? 5.415 -11.161 11.015 1.00 91.81 179 SER A N 1
ATOM 1474 C CA . SER A 1 179 ? 4.849 -11.843 12.170 1.00 91.81 179 SER A CA 1
ATOM 1475 C C . SER A 1 179 ? 3.539 -12.522 11.779 1.00 91.81 179 SER A C 1
ATOM 1477 O O . SER A 1 179 ? 2.803 -12.021 10.924 1.00 91.81 179 SER A O 1
ATOM 1479 N N . THR A 1 180 ? 3.272 -13.696 12.354 1.00 91.31 180 THR A N 1
ATOM 1480 C CA . THR A 1 180 ? 2.008 -14.399 12.116 1.00 91.31 180 THR A CA 1
ATOM 1481 C C . THR A 1 180 ? 0.889 -13.820 12.981 1.00 91.31 180 THR A C 1
ATOM 1483 O O . THR A 1 180 ? 1.137 -13.011 13.869 1.00 91.31 180 THR A O 1
ATOM 1486 N N . GLU A 1 181 ? -0.362 -14.172 12.692 1.00 93.06 181 GLU A N 1
ATOM 1487 C CA . GLU A 1 181 ? -1.488 -13.754 13.533 1.00 93.06 181 GLU A CA 1
ATOM 1488 C C . GLU A 1 181 ? -1.365 -14.364 14.938 1.00 93.06 181 GLU A C 1
ATOM 1490 O O . GLU A 1 181 ? -1.120 -15.563 15.075 1.00 93.06 181 GLU A O 1
ATOM 1495 N N . SER A 1 182 ? -1.576 -13.539 15.963 1.00 95.25 182 SER A N 1
ATOM 1496 C CA . SER A 1 182 ? -1.557 -13.954 17.362 1.00 95.25 182 SER A CA 1
ATOM 1497 C C . SER A 1 182 ? -2.697 -14.914 17.702 1.00 95.25 182 SER A C 1
ATOM 1499 O O . SER A 1 182 ? -3.805 -14.843 17.162 1.00 95.25 182 SER A O 1
ATOM 1501 N N . THR A 1 183 ? -2.460 -15.782 18.683 1.00 92.81 183 THR A N 1
ATOM 1502 C CA . THR A 1 183 ? -3.534 -16.540 19.342 1.00 92.81 183 THR A CA 1
ATOM 1503 C C . THR A 1 183 ? -4.263 -15.733 20.420 1.00 92.81 183 THR A C 1
ATOM 1505 O O . THR A 1 183 ? -5.324 -16.156 20.881 1.00 92.81 183 THR A O 1
ATOM 1508 N N . GLU A 1 184 ? -3.714 -14.589 20.835 1.00 94.19 184 GLU A N 1
ATOM 1509 C CA . GLU A 1 184 ? -4.304 -13.701 21.832 1.00 94.19 184 GLU A CA 1
ATOM 1510 C C . GLU A 1 184 ? -5.328 -12.753 21.202 1.00 94.19 184 GLU A C 1
ATOM 1512 O O . GLU A 1 184 ? -5.092 -12.132 20.167 1.00 94.19 184 GLU A O 1
ATOM 1517 N N . ALA A 1 185 ? -6.471 -12.598 21.872 1.00 94.06 185 ALA A N 1
ATOM 1518 C CA . ALA A 1 185 ? -7.559 -11.745 21.401 1.00 94.06 185 ALA A CA 1
ATOM 1519 C C . ALA A 1 185 ? -7.494 -10.303 21.946 1.00 94.06 185 ALA A C 1
ATOM 1521 O O . ALA A 1 185 ? -8.483 -9.576 21.906 1.00 94.06 185 ALA A O 1
ATOM 1522 N N . MET A 1 186 ? -6.351 -9.894 22.516 1.00 93.56 186 MET A N 1
ATOM 1523 C CA . MET A 1 186 ? -6.215 -8.634 23.263 1.00 93.56 186 MET A CA 1
ATOM 1524 C C . MET A 1 186 ? -6.615 -7.406 22.439 1.00 93.56 186 MET A C 1
ATOM 1526 O O . MET A 1 186 ? -7.275 -6.510 22.958 1.00 93.56 186 MET A O 1
ATOM 1530 N N . PHE A 1 187 ? -6.221 -7.379 21.167 1.00 96.38 187 PHE A N 1
ATOM 1531 C CA . PHE A 1 187 ? -6.493 -6.269 20.256 1.00 96.38 187 PHE A CA 1
ATOM 1532 C C . PHE A 1 187 ? -7.589 -6.587 19.239 1.00 96.38 187 PHE A C 1
ATOM 1534 O O . PHE A 1 187 ? -7.800 -5.801 18.326 1.00 96.38 187 PHE A O 1
ATOM 1541 N N . THR A 1 188 ? -8.253 -7.737 19.322 1.00 96.56 188 THR A N 1
ATOM 1542 C CA . THR A 1 188 ? -9.214 -8.160 18.297 1.00 96.56 188 THR A CA 1
ATOM 1543 C C . THR A 1 188 ? -10.333 -7.141 18.159 1.00 96.56 188 THR A C 1
ATOM 1545 O O . THR A 1 188 ? -11.005 -6.821 19.138 1.00 96.56 188 THR A O 1
ATOM 1548 N N . ASN A 1 189 ? -10.559 -6.653 16.939 1.00 96.06 189 ASN A N 1
ATOM 1549 C CA . ASN A 1 189 ? -11.723 -5.827 16.656 1.00 96.06 189 ASN A CA 1
ATOM 1550 C C . ASN A 1 189 ? -12.955 -6.736 16.518 1.00 96.06 189 ASN A C 1
ATOM 1552 O O . ASN A 1 189 ? -13.013 -7.518 15.564 1.00 96.06 189 ASN A O 1
ATOM 1556 N N . PRO A 1 190 ? -13.941 -6.649 17.430 1.00 93.44 190 PRO A N 1
ATOM 1557 C CA . PRO A 1 190 ? -15.109 -7.520 17.382 1.00 93.44 190 PRO A CA 1
ATOM 1558 C C . PRO A 1 190 ? -15.979 -7.270 16.142 1.00 93.44 190 PRO A C 1
ATOM 1560 O O . PRO A 1 190 ? -16.624 -8.198 15.673 1.00 93.44 190 PRO A O 1
ATOM 1563 N N . GLY A 1 191 ? -15.961 -6.058 15.578 1.00 94.75 191 GLY A N 1
ATOM 1564 C CA . GLY A 1 191 ? -16.772 -5.697 14.416 1.00 94.75 191 GLY A CA 1
ATOM 1565 C C . GLY A 1 191 ? -16.216 -6.166 13.070 1.00 94.75 191 GLY A C 1
ATOM 1566 O O . GLY A 1 191 ? -16.920 -6.058 12.067 1.00 94.75 191 GLY A O 1
ATOM 1567 N N . LEU A 1 192 ? -14.982 -6.689 13.026 1.00 96.75 192 LEU A N 1
ATOM 1568 C CA . LEU A 1 192 ? -14.318 -7.108 11.788 1.00 96.75 192 LEU A CA 1
ATOM 1569 C C . LEU A 1 192 ? -14.029 -8.611 11.768 1.00 96.75 192 LEU A C 1
ATOM 1571 O O . LEU A 1 192 ? -13.168 -9.128 12.484 1.00 96.75 192 LEU A O 1
ATOM 1575 N N . ILE A 1 193 ? -14.699 -9.307 10.855 1.00 93.50 193 ILE A N 1
ATOM 1576 C CA . ILE A 1 193 ? -14.453 -10.708 10.531 1.00 93.50 193 ILE A CA 1
ATOM 1577 C C . ILE A 1 193 ? -13.157 -10.800 9.730 1.00 93.50 193 ILE A C 1
ATOM 1579 O O . ILE A 1 193 ? -12.995 -10.154 8.699 1.00 93.50 193 ILE A O 1
ATOM 1583 N N . LYS A 1 194 ? -12.223 -11.643 10.167 1.00 94.62 194 LYS A N 1
ATOM 1584 C CA . LYS A 1 194 ? -10.916 -11.771 9.518 1.00 94.62 194 LYS A CA 1
ATOM 1585 C C . LYS A 1 194 ? -11.022 -12.090 8.021 1.00 94.62 194 LYS A C 1
ATOM 1587 O O . LYS A 1 194 ? -11.586 -13.117 7.646 1.00 94.62 194 LYS A O 1
ATOM 1592 N N . HIS A 1 195 ? -10.349 -11.294 7.192 1.00 93.19 195 HIS A N 1
ATOM 1593 C CA . HIS A 1 195 ? -10.111 -11.585 5.777 1.00 93.19 195 HIS A CA 1
ATOM 1594 C C . HIS A 1 195 ? -8.622 -11.488 5.448 1.00 93.19 195 HIS A C 1
ATOM 1596 O O . HIS A 1 195 ? -7.920 -10.589 5.908 1.00 93.19 195 HIS A O 1
ATOM 1602 N N . ALA A 1 196 ? -8.130 -12.425 4.636 1.00 91.44 196 ALA A N 1
ATOM 1603 C CA . ALA A 1 196 ? -6.781 -12.341 4.093 1.00 91.44 196 ALA A CA 1
ATOM 1604 C C . ALA A 1 196 ? -6.727 -11.287 2.980 1.00 91.44 196 ALA A C 1
ATOM 1606 O O . ALA A 1 196 ? -7.649 -11.186 2.174 1.00 91.44 196 ALA A O 1
ATOM 1607 N N . ILE A 1 197 ? -5.623 -10.549 2.912 1.00 91.31 197 ILE A N 1
ATOM 1608 C CA . ILE A 1 197 ? -5.340 -9.612 1.826 1.00 91.31 197 ILE A CA 1
ATOM 1609 C C . ILE A 1 197 ? -4.418 -10.326 0.833 1.00 91.31 197 ILE A C 1
ATOM 1611 O O . ILE A 1 197 ? -3.325 -10.780 1.190 1.00 91.31 197 ILE A O 1
ATOM 1615 N N . SER A 1 198 ? -4.881 -10.461 -0.409 1.00 83.62 198 SER A N 1
ATOM 1616 C CA . SER A 1 198 ? -4.109 -11.019 -1.521 1.00 83.62 198 SER A CA 1
ATOM 1617 C C . SER A 1 198 ? -3.210 -9.964 -2.169 1.00 83.62 198 SER A C 1
ATOM 1619 O O . SER A 1 198 ? -3.315 -8.771 -1.880 1.00 83.62 198 SER A O 1
ATOM 1621 N N . GLY A 1 199 ? -2.333 -10.401 -3.077 1.00 78.62 199 GLY A N 1
ATOM 1622 C CA . GLY A 1 199 ? -1.621 -9.481 -3.963 1.00 78.62 199 GLY A CA 1
ATOM 1623 C C . GLY A 1 199 ? -2.594 -8.594 -4.749 1.00 78.62 199 GLY A C 1
ATOM 1624 O O . GLY A 1 199 ? -3.698 -9.023 -5.093 1.00 78.62 199 GLY A O 1
ATOM 1625 N N . GLY A 1 200 ? -2.189 -7.346 -4.988 1.00 80.31 200 GLY A N 1
ATOM 1626 C CA . GLY A 1 200 ? -2.941 -6.390 -5.798 1.00 80.31 200 GLY A CA 1
ATOM 1627 C C . GLY A 1 200 ? -2.508 -6.394 -7.263 1.00 80.31 200 GLY A C 1
ATOM 1628 O O . GLY A 1 200 ? -1.472 -6.951 -7.628 1.00 80.31 200 GLY A O 1
ATOM 1629 N N . GLU A 1 201 ? -3.282 -5.714 -8.103 1.00 81.81 201 GLU A N 1
ATOM 1630 C CA . GLU A 1 201 ? -2.940 -5.499 -9.508 1.00 81.81 201 GLU A CA 1
ATOM 1631 C C . GLU A 1 201 ? -2.211 -4.165 -9.715 1.00 81.81 201 GLU A C 1
ATOM 1633 O O . GLU A 1 201 ? -2.476 -3.163 -9.048 1.00 81.81 201 GLU A O 1
ATOM 1638 N N . LEU A 1 202 ? -1.304 -4.128 -10.694 1.00 80.00 202 LEU A N 1
ATOM 1639 C CA . LEU A 1 202 ? -0.678 -2.880 -11.124 1.00 80.00 202 LEU A CA 1
ATOM 1640 C C . LEU A 1 202 ? -1.678 -2.042 -11.931 1.00 80.00 202 LEU A C 1
ATOM 1642 O O . LEU A 1 202 ? -2.070 -2.424 -13.035 1.00 80.00 202 LEU A O 1
ATOM 1646 N N . SER A 1 203 ? -2.004 -0.856 -11.418 1.00 80.94 203 SER A N 1
ATOM 1647 C CA . SER A 1 203 ? -2.809 0.153 -12.108 1.00 80.94 203 SER A CA 1
ATOM 1648 C C . SER A 1 203 ? -2.034 1.460 -12.265 1.00 80.94 203 SER A C 1
ATOM 1650 O O . SER A 1 203 ? -1.155 1.782 -11.467 1.00 80.94 203 SER A O 1
ATOM 1652 N N . ASN A 1 204 ? -2.367 2.235 -13.300 1.00 86.12 204 ASN A N 1
ATOM 1653 C CA . ASN A 1 204 ? -1.956 3.635 -13.340 1.00 86.12 204 ASN A CA 1
ATOM 1654 C C . ASN A 1 204 ? -2.866 4.473 -12.424 1.00 86.12 204 ASN A C 1
ATOM 1656 O O . ASN A 1 204 ? -3.952 4.028 -12.041 1.00 86.12 204 ASN A O 1
ATOM 1660 N N . ASP A 1 205 ? -2.401 5.671 -12.076 1.00 83.81 205 ASP A N 1
ATOM 1661 C CA . ASP A 1 205 ? -3.055 6.504 -11.066 1.00 83.81 205 ASP A CA 1
ATOM 1662 C C . ASP A 1 205 ? -4.462 6.939 -11.503 1.00 83.81 205 ASP A C 1
ATOM 1664 O O . ASP A 1 205 ? -5.408 6.744 -10.754 1.00 83.81 205 ASP A O 1
ATOM 1668 N N . GLU A 1 206 ? -4.631 7.398 -12.747 1.00 86.00 206 GLU A N 1
ATOM 1669 C CA . GLU A 1 206 ? -5.936 7.803 -13.297 1.00 86.00 206 GLU A CA 1
ATOM 1670 C C . GLU A 1 206 ? -6.970 6.672 -13.222 1.00 86.00 206 GLU A C 1
ATOM 1672 O O . GLU A 1 206 ? -8.027 6.841 -12.626 1.00 86.00 206 GLU A O 1
ATOM 1677 N N . LYS A 1 207 ? -6.638 5.480 -13.734 1.00 84.62 207 LYS A N 1
ATOM 1678 C CA . LYS A 1 207 ? -7.539 4.318 -13.704 1.00 84.62 207 LYS A CA 1
ATOM 1679 C C . LYS A 1 207 ? -7.866 3.868 -12.291 1.00 84.62 207 LYS A C 1
ATOM 1681 O O . LYS A 1 207 ? -8.961 3.378 -12.049 1.00 84.62 207 LYS A O 1
ATOM 1686 N N . SER A 1 208 ? -6.913 4.005 -11.369 1.00 84.88 208 SER A N 1
ATOM 1687 C CA . SER A 1 208 ? -7.145 3.614 -9.982 1.00 84.88 208 SER A CA 1
ATOM 1688 C C . SER A 1 208 ? -8.175 4.499 -9.283 1.00 84.88 208 SER A C 1
ATOM 1690 O O . SER A 1 208 ? -8.778 4.045 -8.321 1.00 84.88 208 SER A O 1
ATOM 1692 N N . MET A 1 209 ? -8.411 5.720 -9.775 1.00 87.62 209 MET A N 1
ATOM 1693 C CA . MET A 1 209 ? -9.438 6.605 -9.223 1.00 87.62 209 MET A CA 1
ATOM 1694 C C . MET A 1 209 ? -10.859 6.161 -9.594 1.00 87.62 209 MET A C 1
ATOM 1696 O O . MET A 1 209 ? -11.782 6.394 -8.817 1.00 87.62 209 MET A O 1
ATOM 1700 N N . ASP A 1 210 ? -11.018 5.488 -10.738 1.00 88.25 210 ASP A N 1
ATOM 1701 C CA . ASP A 1 210 ? -12.314 5.096 -11.313 1.00 88.25 210 ASP A CA 1
ATOM 1702 C C . ASP A 1 210 ? -12.783 3.686 -10.901 1.00 88.25 210 ASP A C 1
ATOM 1704 O O . ASP A 1 210 ? -13.837 3.228 -11.343 1.00 88.25 210 ASP A O 1
ATOM 1708 N N . GLN A 1 211 ? -12.003 2.969 -10.089 1.00 87.75 211 GLN A N 1
ATOM 1709 C CA . GLN A 1 211 ? -12.314 1.609 -9.644 1.00 87.75 211 GLN A CA 1
ATOM 1710 C C . GLN A 1 211 ? -12.382 1.532 -8.120 1.00 87.75 211 GLN A C 1
ATOM 1712 O O . GLN A 1 211 ? -11.602 2.187 -7.431 1.00 87.75 211 GLN A O 1
ATOM 1717 N N . SER A 1 212 ? -13.272 0.695 -7.592 1.00 91.06 212 SER A N 1
ATOM 1718 C CA . SER A 1 212 ? -13.294 0.373 -6.165 1.00 91.06 212 SER A CA 1
ATOM 1719 C C . SER A 1 212 ? -12.077 -0.492 -5.812 1.00 91.06 212 SER A C 1
ATOM 1721 O O . SER A 1 212 ? -11.704 -1.404 -6.555 1.00 91.06 212 SER A O 1
ATOM 1723 N N . PHE A 1 213 ? -11.442 -0.211 -4.678 1.00 93.06 213 PHE A N 1
ATOM 1724 C CA . PHE A 1 213 ? -10.293 -0.961 -4.173 1.00 93.06 213 PHE A CA 1
ATOM 1725 C C . PHE A 1 213 ? -10.315 -0.975 -2.646 1.00 93.06 213 PHE A C 1
ATOM 1727 O O . PHE A 1 213 ? -10.763 -0.017 -2.033 1.00 93.06 213 PHE A O 1
ATOM 1734 N N . LEU A 1 214 ? -9.792 -2.036 -2.025 1.00 94.81 214 LEU A N 1
ATOM 1735 C CA . LEU A 1 214 ? -9.595 -2.064 -0.570 1.00 94.81 214 LEU A CA 1
ATOM 1736 C C . LEU A 1 214 ? -8.355 -1.257 -0.172 1.00 94.81 214 LEU A C 1
ATOM 1738 O O . LEU A 1 214 ? -8.393 -0.461 0.758 1.00 94.81 214 LEU A O 1
ATOM 1742 N N . ILE A 1 215 ? -7.240 -1.474 -0.877 1.00 95.06 215 ILE A N 1
ATOM 1743 C CA . ILE A 1 215 ? -5.958 -0.813 -0.619 1.00 95.06 215 ILE A CA 1
ATOM 1744 C C . ILE A 1 215 ? -5.400 -0.276 -1.928 1.00 95.06 215 ILE A C 1
ATOM 1746 O O . ILE A 1 215 ? -5.315 -0.998 -2.922 1.00 95.06 215 ILE A O 1
ATOM 1750 N N . LYS A 1 216 ? -4.935 0.973 -1.895 1.00 93.94 216 LYS A N 1
ATOM 1751 C CA . LYS A 1 216 ? -4.137 1.575 -2.964 1.00 93.94 216 LYS A CA 1
ATOM 1752 C C . LYS A 1 216 ? -2.788 1.993 -2.408 1.00 93.94 216 LYS A C 1
ATOM 1754 O O . LYS A 1 216 ? -2.727 2.761 -1.454 1.00 93.94 216 LYS A O 1
ATOM 1759 N N . VAL A 1 217 ? -1.713 1.516 -3.031 1.00 91.38 217 VAL A N 1
ATOM 1760 C CA . VAL A 1 217 ? -0.330 1.831 -2.652 1.00 91.38 217 VAL A CA 1
ATOM 1761 C C . VAL A 1 217 ? 0.295 2.762 -3.689 1.00 91.38 217 VAL A C 1
ATOM 1763 O O . VAL A 1 217 ? 0.273 2.470 -4.883 1.00 91.38 217 VAL A O 1
ATOM 1766 N N . GLY A 1 218 ? 0.900 3.859 -3.232 1.00 87.69 218 GLY A N 1
ATOM 1767 C CA . GLY A 1 218 ? 1.568 4.839 -4.089 1.00 87.69 218 GLY A CA 1
ATOM 1768 C C . GLY A 1 218 ? 0.626 5.633 -5.004 1.00 87.69 218 GLY A C 1
ATOM 1769 O O . GLY A 1 218 ? -0.600 5.525 -4.937 1.00 87.69 218 GLY A O 1
ATOM 1770 N N . GLY A 1 219 ? 1.210 6.469 -5.868 1.00 88.88 219 GLY A N 1
ATOM 1771 C CA . GLY A 1 219 ? 0.457 7.431 -6.683 1.00 88.88 219 GLY A CA 1
ATOM 1772 C C . GLY A 1 219 ? -0.112 8.581 -5.844 1.00 88.88 219 GLY A C 1
ATOM 1773 O O . GLY A 1 219 ? 0.474 8.938 -4.822 1.00 88.88 219 GLY A O 1
ATOM 1774 N N . ASN A 1 220 ? -1.238 9.162 -6.264 1.00 91.75 220 ASN A N 1
ATOM 1775 C CA . ASN A 1 220 ? -1.955 10.179 -5.486 1.00 91.75 220 ASN A CA 1
ATOM 1776 C C . ASN A 1 220 ? -3.093 9.545 -4.668 1.00 91.75 220 ASN A C 1
ATOM 1778 O O . ASN A 1 220 ? -3.707 8.589 -5.139 1.00 91.75 220 ASN A O 1
ATOM 1782 N N . PRO A 1 221 ? -3.414 10.039 -3.463 1.00 94.56 221 PRO A N 1
ATOM 1783 C CA . PRO A 1 221 ? -4.574 9.547 -2.727 1.00 94.56 221 PRO A CA 1
ATOM 1784 C C . PRO A 1 221 ? -5.886 9.885 -3.455 1.00 94.56 221 PRO A C 1
ATOM 1786 O O . PRO A 1 221 ? -6.038 10.989 -3.982 1.00 94.56 221 PRO A O 1
ATOM 1789 N N . ARG A 1 222 ? -6.851 8.958 -3.442 1.00 94.81 222 ARG A N 1
ATOM 1790 C CA . ARG A 1 222 ? -8.246 9.212 -3.826 1.00 94.81 222 ARG A CA 1
ATOM 1791 C C . ARG A 1 222 ? -8.960 9.837 -2.634 1.00 94.81 222 ARG A C 1
ATOM 1793 O O . ARG A 1 222 ? -9.398 9.109 -1.751 1.00 94.81 222 ARG A O 1
ATOM 1800 N N . LEU A 1 223 ? -8.992 11.167 -2.589 1.00 95.31 223 LEU A N 1
ATOM 1801 C CA . LEU A 1 223 ? -9.615 11.924 -1.503 1.00 95.31 223 LEU A CA 1
ATOM 1802 C C . LEU A 1 223 ? -11.140 11.957 -1.657 1.00 95.31 223 LEU A C 1
ATOM 1804 O O . LEU A 1 223 ? -11.640 12.232 -2.746 1.00 95.31 223 LEU A O 1
ATOM 1808 N N . ILE A 1 224 ? -11.860 11.762 -0.552 1.00 94.88 224 ILE A N 1
ATOM 1809 C CA . ILE A 1 224 ? -13.311 11.991 -0.461 1.00 94.88 224 ILE A CA 1
ATOM 1810 C C . ILE A 1 224 ? -13.577 13.500 -0.418 1.00 94.88 224 ILE A C 1
ATOM 1812 O O . ILE A 1 224 ? -14.443 14.018 -1.120 1.00 94.88 224 ILE A O 1
ATOM 1816 N N . GLN A 1 225 ? -12.780 14.221 0.375 1.00 92.75 225 GLN A N 1
ATOM 1817 C CA . GLN A 1 225 ? -12.845 15.674 0.514 1.00 92.75 225 GLN A CA 1
ATOM 1818 C C . GLN A 1 225 ? -11.515 16.297 0.090 1.00 92.75 225 GLN A C 1
ATOM 1820 O O . GLN A 1 225 ? -10.456 15.972 0.632 1.00 92.75 225 GLN A O 1
ATOM 1825 N N . ASN A 1 226 ? -11.563 17.204 -0.886 1.00 92.19 226 ASN A N 1
ATOM 1826 C CA . ASN A 1 226 ? -10.373 17.854 -1.432 1.00 92.19 226 ASN A CA 1
ATOM 1827 C C . ASN A 1 226 ? -10.104 19.196 -0.740 1.00 92.19 226 ASN A C 1
ATOM 1829 O O . ASN A 1 226 ? -10.232 20.257 -1.349 1.00 92.19 226 ASN A O 1
ATOM 1833 N N . GLU A 1 227 ? -9.760 19.129 0.545 1.00 94.75 227 GLU A N 1
ATOM 1834 C CA . GLU A 1 227 ? -9.472 20.300 1.369 1.00 94.75 227 GLU A CA 1
ATOM 1835 C C . GLU A 1 227 ? -7.990 20.352 1.759 1.00 94.75 227 GLU A C 1
ATOM 1837 O O . GLU A 1 227 ? -7.424 19.385 2.276 1.00 94.75 227 GLU A O 1
ATOM 1842 N N . ASP A 1 228 ? -7.346 21.503 1.547 1.00 93.50 228 ASP A N 1
ATOM 1843 C CA . ASP A 1 228 ? -5.894 21.646 1.714 1.00 93.50 228 ASP A CA 1
ATOM 1844 C C . ASP A 1 228 ? -5.410 21.374 3.145 1.00 93.50 228 ASP A C 1
ATOM 1846 O O . ASP A 1 228 ? -4.283 20.905 3.336 1.00 93.50 228 ASP A O 1
ATOM 1850 N N . TYR A 1 229 ? -6.248 21.640 4.154 1.00 94.31 229 TYR A N 1
ATOM 1851 C CA . TYR A 1 229 ? -5.862 21.527 5.562 1.00 94.31 229 TYR A CA 1
ATOM 1852 C C . TYR A 1 229 ? -5.451 20.102 5.961 1.00 94.31 229 TYR A C 1
ATOM 1854 O O . TYR A 1 229 ? -4.573 19.962 6.812 1.00 94.31 229 TYR A O 1
ATOM 1862 N N . TYR A 1 230 ? -5.989 19.067 5.304 1.00 96.25 230 TYR A N 1
ATOM 1863 C CA . TYR A 1 230 ? -5.582 17.672 5.509 1.00 96.25 230 TYR A CA 1
ATOM 1864 C C . TYR A 1 230 ? -4.111 17.430 5.148 1.00 96.25 230 TYR A C 1
ATOM 1866 O O . TYR A 1 230 ? -3.437 16.592 5.742 1.00 96.25 230 TYR A O 1
ATOM 1874 N N . LEU A 1 231 ? -3.596 18.173 4.166 1.00 95.81 231 LEU A N 1
ATOM 1875 C CA . LEU A 1 231 ? -2.266 17.965 3.597 1.00 95.81 231 LEU A CA 1
ATOM 1876 C C . LEU A 1 231 ? -1.236 18.986 4.083 1.00 95.81 231 LEU A C 1
ATOM 1878 O O . LEU A 1 231 ? -0.040 18.744 3.925 1.00 95.81 231 LEU A O 1
ATOM 1882 N N . THR A 1 232 ? -1.661 20.121 4.644 1.00 95.88 232 THR A N 1
ATOM 1883 C CA . THR A 1 232 ? -0.774 21.238 5.010 1.00 95.88 232 THR A CA 1
ATOM 1884 C C . THR A 1 232 ? 0.401 20.789 5.877 1.00 95.88 232 THR A C 1
ATOM 1886 O O . THR A 1 232 ? 1.553 21.004 5.501 1.00 95.88 232 THR A O 1
ATOM 1889 N N . LYS A 1 233 ? 0.138 20.105 6.997 1.00 96.69 233 LYS A N 1
ATOM 1890 C CA . LYS A 1 233 ? 1.194 19.672 7.930 1.00 96.69 233 LYS A CA 1
ATOM 1891 C C . LYS A 1 233 ? 2.094 18.581 7.352 1.00 96.69 233 LYS A C 1
ATOM 1893 O O . LYS A 1 233 ? 3.310 18.636 7.511 1.00 96.69 233 LYS A O 1
ATOM 1898 N N . LEU A 1 234 ? 1.514 17.639 6.610 1.00 96.06 234 LEU A N 1
ATOM 1899 C CA . LEU A 1 234 ? 2.259 16.580 5.924 1.00 96.06 234 LEU A CA 1
ATOM 1900 C C . LEU A 1 234 ? 3.234 17.165 4.888 1.00 96.06 234 LEU A C 1
ATOM 1902 O O . LEU A 1 234 ? 4.398 16.767 4.841 1.00 96.06 234 LEU A O 1
ATOM 1906 N N . LYS A 1 235 ? 2.790 18.163 4.109 1.00 94.12 235 LYS A N 1
ATOM 1907 C CA . LYS A 1 235 ? 3.621 18.889 3.133 1.00 94.12 235 LYS A CA 1
ATOM 1908 C C . LYS A 1 235 ? 4.745 19.675 3.813 1.00 94.12 235 LYS A C 1
ATOM 1910 O O . LYS A 1 235 ? 5.887 19.586 3.366 1.00 94.12 235 LYS A O 1
ATOM 1915 N N . GLU A 1 236 ? 4.443 20.413 4.887 1.00 95.25 236 GLU A N 1
ATOM 1916 C CA . GLU A 1 236 ? 5.438 21.171 5.670 1.00 95.25 236 GLU A CA 1
ATOM 1917 C C . GLU A 1 236 ? 6.583 20.276 6.169 1.00 95.25 236 GLU A C 1
ATOM 1919 O O . GLU A 1 236 ? 7.749 20.670 6.130 1.00 95.25 236 GLU A O 1
ATOM 1924 N N . GLU A 1 237 ? 6.267 19.045 6.574 1.00 94.12 237 GLU A N 1
ATOM 1925 C CA . GLU A 1 237 ? 7.236 18.075 7.090 1.00 94.12 237 GLU A CA 1
ATOM 1926 C C . GLU A 1 237 ? 7.802 17.115 6.030 1.00 94.12 237 GLU A C 1
ATOM 1928 O O . GLU A 1 237 ? 8.547 16.189 6.365 1.00 94.12 237 GLU A O 1
ATOM 1933 N N . SER A 1 238 ? 7.492 17.342 4.747 1.00 91.88 238 SER A N 1
ATOM 1934 C CA . SER A 1 238 ? 7.933 16.500 3.621 1.00 91.88 238 SER A CA 1
ATOM 1935 C C . SER A 1 238 ? 7.557 15.017 3.777 1.00 91.88 238 SER A C 1
ATOM 1937 O O . SER A 1 238 ? 8.310 14.120 3.388 1.00 91.88 238 SER A O 1
ATOM 1939 N N . ILE A 1 239 ? 6.384 14.751 4.350 1.00 93.19 239 ILE A N 1
ATOM 1940 C CA . ILE A 1 239 ? 5.816 13.412 4.506 1.00 93.19 239 ILE A CA 1
ATOM 1941 C C . ILE A 1 239 ? 4.947 13.124 3.279 1.00 93.19 239 ILE A C 1
ATOM 1943 O O . ILE A 1 239 ? 4.096 13.926 2.900 1.00 93.19 239 ILE A O 1
ATOM 1947 N N . SER A 1 240 ? 5.191 11.994 2.619 1.00 92.62 240 SER A N 1
ATOM 1948 C CA . SER A 1 240 ? 4.552 11.645 1.346 1.00 92.62 240 SER A CA 1
ATOM 1949 C C . SER A 1 240 ? 3.563 10.502 1.509 1.00 92.62 240 SER A C 1
ATOM 1951 O O . SER A 1 240 ? 3.698 9.677 2.412 1.00 92.62 240 SER A O 1
ATOM 1953 N N . PHE A 1 241 ? 2.578 10.455 0.615 1.00 94.25 241 PHE A N 1
ATOM 1954 C CA . PHE A 1 241 ? 1.578 9.395 0.584 1.00 94.25 241 PHE A CA 1
ATOM 1955 C C . PHE A 1 241 ? 2.240 8.023 0.414 1.00 94.25 241 PHE A C 1
ATOM 1957 O O . PHE A 1 241 ? 3.117 7.854 -0.437 1.00 94.25 241 PHE A O 1
ATOM 1964 N N . LEU A 1 242 ? 1.822 7.058 1.234 1.00 93.81 242 LEU A N 1
ATOM 1965 C CA . LEU A 1 242 ? 2.313 5.686 1.188 1.00 93.81 242 LEU A CA 1
ATOM 1966 C C . LEU A 1 242 ? 1.237 4.750 0.635 1.00 93.81 242 LEU A C 1
ATOM 1968 O O . LEU A 1 242 ? 1.438 4.132 -0.412 1.00 93.81 242 LEU A O 1
ATOM 1972 N N . PHE A 1 243 ? 0.104 4.655 1.326 1.00 95.25 243 PHE A N 1
ATOM 1973 C CA . PHE A 1 243 ? -1.059 3.892 0.884 1.00 95.25 243 PHE A CA 1
ATOM 1974 C C . PHE A 1 243 ? -2.336 4.423 1.539 1.00 95.25 243 PHE A C 1
ATOM 1976 O O . PHE A 1 243 ? -2.279 5.159 2.522 1.00 95.25 243 PHE A O 1
ATOM 1983 N N . GLN A 1 244 ? -3.491 4.032 1.011 1.00 96.88 244 GLN A N 1
ATOM 1984 C CA . GLN A 1 244 ? -4.787 4.252 1.649 1.00 96.88 244 GLN A CA 1
ATOM 1985 C C . GLN A 1 244 ? -5.564 2.949 1.767 1.00 96.88 244 GLN A C 1
ATOM 1987 O O . GLN A 1 244 ? -5.298 1.999 1.025 1.00 96.88 244 GLN A O 1
ATOM 1992 N N . VAL A 1 245 ? -6.528 2.947 2.677 1.00 97.75 245 VAL A N 1
ATOM 1993 C CA . VAL A 1 245 ? -7.477 1.861 2.900 1.00 97.75 245 VAL A CA 1
ATOM 1994 C C . VAL A 1 245 ? -8.866 2.455 2.760 1.00 97.75 245 VAL A C 1
ATOM 1996 O O . VAL A 1 245 ? -9.208 3.356 3.521 1.00 97.75 245 VAL A O 1
ATOM 1999 N N . ASP A 1 246 ? -9.622 1.983 1.781 1.00 97.00 246 ASP A N 1
ATOM 2000 C CA . ASP A 1 246 ? -10.907 2.556 1.390 1.00 97.00 246 ASP A CA 1
ATOM 2001 C C . ASP A 1 246 ? -12.031 1.561 1.692 1.00 97.00 246 ASP A C 1
ATOM 2003 O O . ASP A 1 246 ? -11.981 0.395 1.283 1.00 97.00 246 ASP A O 1
ATOM 2007 N N . GLU A 1 247 ? -13.016 2.007 2.469 1.00 97.00 247 GLU A N 1
ATOM 2008 C CA . GLU A 1 247 ? -14.109 1.162 2.942 1.00 97.00 247 GLU A CA 1
ATOM 2009 C C . GLU A 1 247 ? -15.089 0.777 1.830 1.00 97.00 247 GLU A C 1
ATOM 2011 O O . GLU A 1 247 ? -15.781 -0.236 1.953 1.00 97.00 247 GLU A O 1
ATOM 2016 N N . GLU A 1 248 ? -15.090 1.501 0.702 1.00 95.25 248 GLU A N 1
ATOM 2017 C CA . GLU A 1 248 ? -15.818 1.102 -0.508 1.00 95.25 248 GLU A CA 1
ATOM 2018 C C . GLU A 1 248 ? -15.350 -0.276 -1.011 1.00 95.25 248 GLU A C 1
ATOM 2020 O O . GLU A 1 248 ? -16.125 -1.038 -1.586 1.00 95.25 248 GLU A O 1
ATOM 2025 N N . GLY A 1 249 ? -14.077 -0.620 -0.784 1.00 94.62 249 GLY A N 1
ATOM 2026 C CA . GLY A 1 249 ? -13.486 -1.886 -1.208 1.00 94.62 249 GLY A CA 1
ATOM 2027 C C . GLY A 1 249 ? -13.690 -3.060 -0.251 1.00 94.62 249 GLY A C 1
ATOM 2028 O O . GLY A 1 249 ? -13.106 -4.123 -0.478 1.00 94.62 249 GLY A O 1
ATOM 2029 N N . TYR A 1 250 ? -14.449 -2.892 0.833 1.00 95.56 250 TYR A N 1
ATOM 2030 C CA . TYR A 1 250 ? -14.713 -3.973 1.780 1.00 95.56 250 TYR A CA 1
ATOM 2031 C C . TYR A 1 250 ? -15.509 -5.111 1.124 1.00 95.56 250 TYR A C 1
ATOM 2033 O O . TYR A 1 250 ? -16.505 -4.848 0.447 1.00 95.56 250 TYR A O 1
ATOM 2041 N N . PRO A 1 251 ? -15.148 -6.391 1.348 1.00 92.00 251 PRO A N 1
ATOM 2042 C CA . PRO A 1 251 ? -16.052 -7.476 1.000 1.00 92.00 251 PRO A CA 1
ATOM 2043 C C . PRO A 1 251 ? -17.280 -7.431 1.918 1.00 92.00 251 PRO A C 1
ATOM 2045 O O . PRO A 1 251 ? -17.168 -7.103 3.099 1.00 92.00 251 PRO A O 1
ATOM 2048 N N . GLU A 1 252 ? -18.443 -7.828 1.398 1.00 90.00 252 GLU A N 1
ATOM 2049 C CA . GLU A 1 252 ? -19.722 -7.817 2.136 1.00 90.00 252 GLU A CA 1
ATOM 2050 C C . GLU A 1 252 ? -19.667 -8.605 3.458 1.00 90.00 252 GLU A C 1
ATOM 2052 O O . GLU A 1 252 ? -20.418 -8.331 4.386 1.00 90.00 252 GLU A O 1
ATOM 2057 N N . THR A 1 253 ? -18.758 -9.577 3.555 1.00 90.75 253 THR A N 1
ATOM 2058 C CA . THR A 1 253 ? -18.562 -10.443 4.721 1.00 90.75 253 THR A CA 1
ATOM 2059 C C . THR A 1 253 ? -17.589 -9.887 5.758 1.00 90.75 253 THR A C 1
ATOM 2061 O O . THR A 1 253 ? -17.347 -10.561 6.757 1.00 90.75 253 THR A O 1
ATOM 2064 N N . LEU A 1 254 ? -16.971 -8.722 5.528 1.00 94.38 254 LEU A N 1
ATOM 2065 C CA . LEU A 1 254 ? -15.961 -8.173 6.437 1.00 94.38 254 LEU A CA 1
ATOM 2066 C C . LEU A 1 254 ? -16.564 -7.686 7.753 1.00 94.38 254 LEU A C 1
ATOM 2068 O O . LEU A 1 254 ? -15.988 -7.928 8.810 1.00 94.38 254 LEU A O 1
ATOM 2072 N N . LEU A 1 255 ? -17.692 -6.984 7.690 1.00 95.25 255 LEU A N 1
ATOM 2073 C CA . LEU A 1 255 ? -18.347 -6.442 8.874 1.00 95.25 255 LEU A CA 1
ATOM 2074 C C . LEU A 1 255 ? -19.224 -7.510 9.521 1.00 95.25 255 LEU A C 1
ATOM 2076 O O . LEU A 1 255 ? -19.934 -8.252 8.842 1.00 95.25 255 LEU A O 1
ATOM 2080 N N . GLN A 1 256 ? -19.182 -7.579 10.849 1.00 91.62 256 GLN A N 1
ATOM 2081 C CA . GLN A 1 256 ? -20.164 -8.354 11.595 1.00 91.62 256 GLN A CA 1
ATOM 2082 C C . GLN A 1 256 ? -21.563 -7.730 11.437 1.00 91.62 256 GLN A C 1
ATOM 2084 O O . GLN A 1 256 ? -21.693 -6.518 11.259 1.00 91.62 256 GLN A O 1
ATOM 2089 N N . GLU A 1 257 ? -22.612 -8.556 11.511 1.00 86.50 257 GLU A N 1
ATOM 2090 C CA . GLU A 1 257 ? -23.998 -8.074 11.527 1.00 86.50 257 GLU A CA 1
ATOM 2091 C C . GLU A 1 257 ? -24.169 -6.983 12.605 1.00 86.50 257 GLU A C 1
ATOM 2093 O O . GLU A 1 257 ? -23.644 -7.105 13.713 1.00 86.50 257 GLU A O 1
ATOM 2098 N N . ASP A 1 258 ? -24.863 -5.899 12.251 1.00 87.12 258 ASP A N 1
ATOM 2099 C CA . ASP A 1 258 ? -25.128 -4.722 13.096 1.00 87.12 258 ASP A CA 1
ATOM 2100 C C . ASP A 1 258 ? -23.905 -3.872 13.506 1.00 87.12 258 ASP A C 1
ATOM 2102 O O . ASP A 1 258 ? -24.035 -2.958 14.324 1.00 87.12 258 ASP A O 1
ATOM 2106 N N . CYS A 1 259 ? -22.724 -4.113 12.926 1.00 90.94 259 CYS A N 1
ATOM 2107 C CA . CYS A 1 259 ? -21.550 -3.261 13.126 1.00 90.94 259 CYS A CA 1
ATOM 2108 C C . CYS A 1 259 ? -21.437 -2.170 12.052 1.00 90.94 259 CYS A C 1
ATOM 2110 O O . CYS A 1 259 ? -21.707 -2.390 10.872 1.00 90.94 259 CYS A O 1
ATOM 2112 N N . ASN A 1 260 ? -20.995 -0.982 12.471 1.00 92.06 260 ASN A N 1
ATOM 2113 C CA . ASN A 1 260 ? -20.734 0.136 11.569 1.00 92.06 260 ASN A CA 1
ATOM 2114 C C . ASN A 1 260 ? -19.335 0.038 10.955 1.00 92.06 260 ASN A C 1
ATOM 2116 O O . ASN A 1 260 ? -18.410 -0.517 11.550 1.00 92.06 260 ASN A O 1
ATOM 2120 N N . TYR A 1 261 ? -19.180 0.660 9.791 1.00 94.69 261 TYR A N 1
ATOM 2121 C CA . TYR A 1 261 ? -17.879 0.930 9.196 1.00 94.69 261 TYR A CA 1
ATOM 2122 C C . TYR A 1 261 ? -17.008 1.774 10.145 1.00 94.69 261 TYR A C 1
ATOM 2124 O O . TYR A 1 261 ? -17.487 2.823 10.592 1.00 94.69 261 TYR A O 1
ATOM 2132 N N . PRO A 1 262 ? -15.755 1.367 10.434 1.00 95.31 262 PRO A N 1
ATOM 2133 C CA . PRO A 1 262 ? -14.829 2.143 11.260 1.00 95.31 262 PRO A CA 1
ATOM 2134 C C . PRO A 1 262 ? -14.729 3.623 10.873 1.00 95.31 262 PRO A C 1
ATOM 2136 O O . PRO A 1 262 ? -14.685 4.482 11.744 1.00 95.31 262 PRO A O 1
ATOM 2139 N N . PHE A 1 263 ? -14.749 3.939 9.580 1.00 96.19 263 PHE A N 1
ATOM 2140 C CA . PHE A 1 263 ? -14.611 5.302 9.067 1.00 96.19 263 PHE A CA 1
ATOM 2141 C C . PHE A 1 263 ? -15.894 5.836 8.428 1.00 96.19 263 PHE A C 1
ATOM 2143 O O . PHE A 1 263 ? -15.838 6.795 7.665 1.00 96.19 263 PHE A O 1
ATOM 2150 N N . GLY A 1 264 ? -17.057 5.260 8.749 1.00 93.69 264 GLY A N 1
ATOM 2151 C CA . GLY A 1 264 ? -18.346 5.764 8.270 1.00 93.69 264 GLY A CA 1
ATOM 2152 C C . GLY A 1 264 ? -18.501 5.712 6.747 1.00 93.69 264 GLY A C 1
ATOM 2153 O O . GLY A 1 264 ? -19.021 6.658 6.162 1.00 93.69 264 GLY A O 1
ATOM 2154 N N . PHE A 1 265 ? -18.051 4.623 6.116 1.00 93.75 265 PHE A N 1
ATOM 2155 C CA . PHE A 1 265 ? -17.933 4.496 4.660 1.00 93.75 265 PHE A CA 1
ATOM 2156 C C . PHE A 1 265 ? -16.918 5.497 4.087 1.00 93.75 265 PHE A C 1
ATOM 2158 O O . PHE A 1 265 ? -17.174 6.257 3.152 1.00 93.75 265 PHE A O 1
ATOM 2165 N N . GLY A 1 266 ? -15.766 5.528 4.744 1.00 96.62 266 GLY A N 1
ATOM 2166 C CA . GLY A 1 266 ? -14.690 6.472 4.548 1.00 96.62 266 GLY A CA 1
ATOM 2167 C C . GLY A 1 266 ? -13.412 5.858 3.988 1.00 96.62 266 GLY A C 1
ATOM 2168 O O . GLY A 1 266 ? -13.381 4.759 3.440 1.00 96.62 266 GLY A O 1
ATOM 2169 N N . SER A 1 267 ? -12.315 6.595 4.139 1.00 97.44 267 SER A N 1
ATOM 2170 C CA . SER A 1 267 ? -10.981 6.153 3.735 1.00 97.44 267 SER A CA 1
ATOM 2171 C C . SER A 1 267 ? -9.917 6.673 4.698 1.00 97.44 267 SER A C 1
ATOM 2173 O O . SER A 1 267 ? -9.939 7.837 5.110 1.00 97.44 267 SER A O 1
ATOM 2175 N N . LEU A 1 268 ? -8.970 5.800 5.039 1.00 98.44 268 LEU A N 1
ATOM 2176 C CA . LEU A 1 268 ? -7.795 6.079 5.861 1.00 98.44 268 LEU A CA 1
ATOM 2177 C C . LEU A 1 268 ? -6.567 6.264 4.971 1.00 98.44 268 LEU A C 1
ATOM 2179 O O . LEU A 1 268 ? -6.275 5.417 4.129 1.00 98.44 268 LEU A O 1
ATOM 2183 N N . TYR A 1 269 ? -5.788 7.316 5.214 1.00 98.25 269 TYR A N 1
ATOM 2184 C CA . TYR A 1 269 ? -4.615 7.659 4.415 1.00 98.25 269 TYR A CA 1
ATOM 2185 C C . TYR A 1 269 ? -3.342 7.582 5.258 1.00 98.25 269 TYR A C 1
ATOM 2187 O O . TYR A 1 269 ? -3.152 8.346 6.208 1.00 98.25 269 TYR A O 1
ATOM 2195 N N . ILE A 1 270 ? -2.443 6.676 4.882 1.00 98.00 270 ILE A N 1
ATOM 2196 C CA . ILE A 1 270 ? -1.154 6.465 5.536 1.00 98.00 270 ILE A CA 1
ATOM 2197 C C . ILE A 1 270 ? -0.054 7.160 4.740 1.00 98.00 270 ILE A C 1
ATOM 2199 O O . ILE A 1 270 ? 0.048 7.050 3.514 1.00 98.00 270 ILE A O 1
ATOM 2203 N N . TYR A 1 271 ? 0.794 7.877 5.466 1.00 96.38 271 TYR A N 1
ATOM 2204 C CA . TYR A 1 271 ? 1.904 8.655 4.938 1.00 96.38 271 TYR A CA 1
ATOM 2205 C C . TYR A 1 271 ? 3.206 8.186 5.577 1.00 96.38 271 TYR A C 1
ATOM 2207 O O . TYR A 1 271 ? 3.203 7.578 6.640 1.00 96.38 271 TYR A O 1
ATOM 2215 N N . ALA A 1 272 ? 4.334 8.462 4.938 1.00 93.88 272 ALA A N 1
ATOM 2216 C CA . ALA A 1 272 ? 5.644 8.160 5.495 1.00 93.88 272 ALA A CA 1
ATOM 2217 C C . ALA A 1 272 ? 6.692 9.165 5.017 1.00 93.88 272 ALA A C 1
ATOM 2219 O O . ALA A 1 272 ? 6.551 9.804 3.967 1.00 93.88 272 ALA A O 1
ATOM 2220 N N . LYS A 1 273 ? 7.784 9.292 5.775 1.00 89.81 273 LYS A N 1
ATOM 2221 C CA . LYS A 1 273 ? 8.955 10.040 5.313 1.00 89.81 273 LYS A CA 1
ATOM 2222 C C . LYS A 1 273 ? 9.707 9.192 4.297 1.00 89.81 273 LYS A C 1
ATOM 2224 O O . LYS A 1 273 ? 10.169 8.092 4.593 1.00 89.81 273 LYS A O 1
ATOM 2229 N N . MET A 1 274 ? 9.841 9.727 3.090 1.00 81.31 274 MET A N 1
ATOM 2230 C CA . MET A 1 274 ? 10.572 9.072 2.009 1.00 81.31 274 MET A CA 1
ATOM 2231 C C . MET A 1 274 ? 12.044 9.475 2.106 1.00 81.31 274 MET A C 1
ATOM 2233 O O . MET A 1 274 ? 12.440 10.552 1.662 1.00 81.31 274 MET A O 1
ATOM 2237 N N . GLY A 1 275 ? 12.860 8.635 2.743 1.00 67.00 275 GLY A N 1
ATOM 2238 C CA . GLY A 1 275 ? 14.302 8.837 2.819 1.00 67.00 275 GLY A CA 1
ATOM 2239 C C . GLY A 1 275 ? 14.997 8.549 1.486 1.00 67.00 275 GLY A C 1
ATOM 2240 O O . GLY A 1 275 ? 14.453 7.918 0.582 1.00 67.00 275 GLY A O 1
ATOM 2241 N N . THR A 1 276 ? 16.259 8.967 1.368 1.00 57.09 276 THR A N 1
ATOM 2242 C CA . THR A 1 276 ? 17.086 8.684 0.178 1.00 57.09 276 THR A CA 1
ATOM 2243 C C . THR A 1 276 ? 17.370 7.194 -0.013 1.00 57.09 276 THR A C 1
ATOM 2245 O O . THR A 1 276 ? 17.703 6.769 -1.122 1.00 57.09 276 THR A O 1
ATOM 2248 N N . THR A 1 277 ? 17.267 6.398 1.056 1.00 52.28 277 THR A N 1
ATOM 2249 C CA . THR A 1 277 ? 17.538 4.958 1.043 1.00 52.28 277 THR A CA 1
ATOM 2250 C C . THR A 1 277 ? 16.384 4.085 1.497 1.00 52.28 277 THR A C 1
ATOM 2252 O O . THR A 1 277 ? 16.351 2.938 1.059 1.00 52.28 277 THR A O 1
ATOM 2255 N N . GLU A 1 278 ? 15.475 4.597 2.327 1.00 66.69 278 GLU A N 1
ATOM 2256 C CA . GLU A 1 278 ? 14.435 3.817 3.001 1.00 66.69 278 GLU A CA 1
ATOM 2257 C C . GLU A 1 278 ? 13.194 4.673 3.276 1.00 66.69 278 GLU A C 1
ATOM 2259 O O . GLU A 1 278 ? 13.298 5.877 3.517 1.00 66.69 278 GLU A O 1
ATOM 2264 N N . VAL A 1 279 ? 12.025 4.033 3.279 1.00 73.88 279 VAL A N 1
ATOM 2265 C CA . VAL A 1 279 ? 10.786 4.602 3.827 1.00 73.88 279 VAL A CA 1
ATOM 2266 C C . VAL A 1 279 ? 10.873 4.540 5.349 1.00 73.88 279 VAL A C 1
ATOM 2268 O O . VAL A 1 279 ? 11.242 3.504 5.900 1.00 73.88 279 VAL A O 1
ATOM 2271 N N . GLN A 1 280 ? 10.580 5.637 6.037 1.00 80.19 280 GLN A N 1
ATOM 2272 C CA . GLN A 1 280 ? 10.691 5.719 7.490 1.00 80.19 280 GLN A CA 1
ATOM 2273 C C . GLN A 1 280 ? 9.394 6.235 8.102 1.00 80.19 280 GLN A C 1
ATOM 2275 O O . GLN A 1 280 ? 8.806 7.190 7.593 1.00 80.19 280 GLN A O 1
ATOM 2280 N N . HIS A 1 281 ? 9.021 5.637 9.235 1.00 81.75 281 HIS A N 1
ATOM 2281 C CA . HIS A 1 281 ? 7.949 6.103 10.113 1.00 81.75 281 HIS A CA 1
ATOM 2282 C C . HIS A 1 281 ? 6.604 6.260 9.385 1.00 81.75 281 HIS A C 1
ATOM 2284 O O . HIS A 1 281 ? 6.193 7.392 9.119 1.00 81.75 281 HIS A O 1
ATOM 2290 N N . PRO A 1 282 ? 5.922 5.151 9.031 1.00 92.62 282 PRO A N 1
ATOM 2291 C CA . PRO A 1 282 ? 4.538 5.249 8.593 1.00 92.62 282 PRO A CA 1
ATOM 2292 C C . PRO A 1 282 ? 3.700 5.905 9.697 1.00 92.62 282 PRO A C 1
ATOM 2294 O O . PRO A 1 282 ? 3.832 5.567 10.870 1.00 92.62 282 PRO A O 1
ATOM 2297 N N . VAL A 1 283 ? 2.857 6.856 9.316 1.00 95.56 283 VAL A N 1
ATOM 2298 C CA . VAL A 1 283 ? 1.952 7.594 10.199 1.00 95.56 283 VAL A CA 1
ATOM 2299 C C . VAL A 1 283 ? 0.573 7.661 9.560 1.00 95.56 283 VAL A C 1
ATOM 2301 O O . VAL A 1 283 ? 0.451 7.743 8.333 1.00 95.56 283 VAL A O 1
ATOM 2304 N N . ALA A 1 284 ? -0.475 7.665 10.379 1.00 97.25 284 ALA A N 1
ATOM 2305 C CA . ALA A 1 284 ? -1.789 8.052 9.898 1.00 97.25 284 ALA A CA 1
ATOM 2306 C C . ALA A 1 284 ? -1.768 9.551 9.579 1.00 97.25 284 ALA A C 1
ATOM 2308 O O . ALA A 1 284 ? -1.507 10.386 10.446 1.00 97.25 284 ALA A O 1
ATOM 2309 N N . GLY A 1 285 ? -1.979 9.887 8.307 1.00 97.50 285 GLY A N 1
ATOM 2310 C CA . GLY A 1 285 ? -2.085 11.275 7.881 1.00 97.50 285 GLY A CA 1
ATOM 2311 C C . GLY A 1 285 ? -3.436 11.837 8.275 1.00 97.50 285 GLY A C 1
ATOM 2312 O O . GLY A 1 285 ? -3.515 12.881 8.907 1.00 97.50 285 GLY A O 1
ATOM 2313 N N . PHE A 1 286 ? -4.500 11.148 7.886 1.00 98.12 286 PHE A N 1
ATOM 2314 C CA . PHE A 1 286 ? -5.866 11.474 8.266 1.00 98.12 286 PHE A CA 1
ATOM 2315 C C . PHE A 1 286 ? -6.805 10.350 7.829 1.00 98.12 286 PHE A C 1
ATOM 2317 O O . PHE A 1 286 ? -6.402 9.456 7.080 1.00 98.12 286 PHE A O 1
ATOM 2324 N N . TRP A 1 287 ? -8.064 10.430 8.242 1.00 97.81 287 TRP A N 1
ATOM 2325 C CA . TRP A 1 287 ? -9.158 9.692 7.621 1.00 97.81 287 TRP A CA 1
ATOM 2326 C C . TRP A 1 287 ? -10.313 10.636 7.280 1.00 97.81 287 TRP A C 1
ATOM 2328 O O . TRP A 1 287 ? -10.464 11.704 7.875 1.00 97.81 287 TRP A O 1
ATOM 2338 N N . GLN A 1 288 ? -11.082 10.269 6.262 1.00 96.06 288 GLN A N 1
ATOM 2339 C CA . GLN A 1 288 ? -12.235 11.022 5.770 1.00 96.06 288 GLN A CA 1
ATOM 2340 C C . GLN A 1 288 ? -13.444 10.101 5.727 1.00 96.06 288 GLN A C 1
ATOM 2342 O O . GLN A 1 288 ? -13.276 8.907 5.508 1.00 96.06 288 GLN A O 1
ATOM 2347 N N . PHE A 1 289 ? -14.632 10.667 5.874 1.00 91.31 289 PHE A N 1
ATOM 2348 C CA . PHE A 1 289 ? -15.914 9.987 5.719 1.00 91.31 289 PHE A CA 1
ATOM 2349 C C . PHE A 1 289 ? -16.779 10.744 4.707 1.00 91.31 289 PHE A C 1
ATOM 2351 O O . PHE A 1 289 ? -16.506 11.917 4.416 1.00 91.31 289 PHE A O 1
ATOM 2358 N N . SER A 1 290 ? -17.768 10.054 4.134 1.00 75.81 290 SER A N 1
ATOM 2359 C CA . SER A 1 290 ? -18.698 10.621 3.148 1.00 75.81 290 SER A CA 1
ATOM 2360 C C . SER A 1 290 ? -19.881 11.355 3.774 1.00 75.81 290 SER A C 1
ATOM 2362 O O . SER A 1 290 ? -20.247 11.071 4.933 1.00 75.81 290 SER A O 1
#

Radius of gyration: 22.67 Å; chains: 1; bounding box: 56×38×70 Å